Protein AF-A0A176RU61-F1 (afdb_monomer)

pLDDT: mean 82.24, std 14.87, range [26.41, 94.94]

Mean predicted aligned error: 8.46 Å

Structure (mmCIF, N/CA/C/O backbone):
data_AF-A0A176RU61-F1
#
_entry.id   AF-A0A176RU61-F1
#
loop_
_atom_site.group_PDB
_atom_site.id
_atom_site.type_symbol
_atom_site.label_atom_id
_atom_site.label_alt_id
_atom_site.label_comp_id
_atom_site.label_asym_id
_atom_site.label_entity_id
_atom_site.label_seq_id
_atom_site.pdbx_PDB_ins_code
_atom_site.Cartn_x
_atom_site.Cartn_y
_atom_site.Cartn_z
_atom_site.occupancy
_atom_site.B_iso_or_equiv
_atom_site.auth_seq_id
_atom_site.auth_comp_id
_atom_site.auth_asym_id
_atom_site.auth_atom_id
_atom_site.pdbx_PDB_model_num
ATOM 1 N N . MET A 1 1 ? -12.538 -15.247 15.887 1.00 27.47 1 MET A N 1
ATOM 2 C CA . MET A 1 1 ? -11.436 -14.500 16.538 1.00 27.47 1 MET A CA 1
ATOM 3 C C . MET A 1 1 ? -10.516 -13.943 15.447 1.00 27.47 1 MET A C 1
ATOM 5 O O . MET A 1 1 ? -9.420 -14.440 15.237 1.00 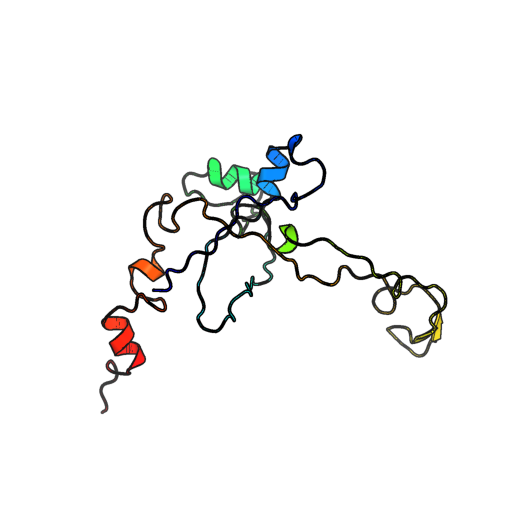27.47 1 MET A O 1
ATOM 9 N N . HIS A 1 2 ? -10.973 -12.944 14.685 1.00 26.41 2 HIS A N 1
ATOM 10 C CA . HIS A 1 2 ? -10.249 -12.437 13.509 1.00 26.41 2 HIS A CA 1
ATOM 11 C C . HIS A 1 2 ? -9.655 -11.073 13.828 1.00 26.41 2 HIS A C 1
ATOM 13 O O . HIS A 1 2 ? -10.195 -10.038 13.458 1.00 26.41 2 HIS A O 1
ATOM 19 N N . ARG A 1 3 ? -8.553 -11.076 14.584 1.00 28.89 3 ARG A N 1
ATOM 20 C CA . ARG A 1 3 ? -7.805 -9.852 14.877 1.00 28.89 3 ARG A CA 1
ATOM 21 C C . ARG A 1 3 ? -7.037 -9.428 13.627 1.00 28.89 3 ARG A C 1
ATOM 23 O O . ARG A 1 3 ? -6.250 -10.173 13.053 1.00 28.89 3 ARG A O 1
ATOM 30 N N . ILE A 1 4 ? -7.338 -8.218 13.202 1.00 33.00 4 ILE A N 1
ATOM 31 C CA . ILE A 1 4 ? -6.992 -7.617 11.921 1.00 33.00 4 ILE A CA 1
ATOM 32 C C . ILE A 1 4 ? -5.570 -7.102 11.974 1.00 33.00 4 ILE A C 1
ATOM 34 O O . ILE A 1 4 ? -5.299 -6.132 12.675 1.00 33.00 4 ILE A O 1
ATOM 38 N N . PHE A 1 5 ? -4.675 -7.713 11.211 1.00 31.80 5 PHE A N 1
ATOM 39 C CA . PHE A 1 5 ? -3.252 -7.446 11.331 1.00 31.80 5 PHE A CA 1
ATOM 40 C C . PHE A 1 5 ? -2.558 -7.760 10.001 1.00 31.80 5 PHE A C 1
ATOM 42 O O . PHE A 1 5 ? -2.165 -8.890 9.744 1.00 31.80 5 PHE A O 1
ATOM 49 N N . VAL A 1 6 ? -2.422 -6.749 9.139 1.00 35.88 6 VAL A N 1
ATOM 50 C CA . VAL A 1 6 ? -1.730 -6.838 7.843 1.00 35.88 6 VAL A CA 1
ATOM 51 C C . VAL A 1 6 ? -0.585 -5.836 7.802 1.00 35.88 6 VAL A C 1
ATOM 53 O O . VAL A 1 6 ? -0.740 -4.623 7.742 1.00 35.88 6 VAL A O 1
ATOM 56 N N . TRP A 1 7 ? 0.596 -6.403 7.861 1.00 42.94 7 TRP A N 1
ATOM 57 C CA . TRP A 1 7 ? 1.861 -5.774 8.155 1.00 42.94 7 TRP A CA 1
ATOM 58 C C . TRP A 1 7 ? 2.899 -6.248 7.119 1.00 42.94 7 TRP A C 1
ATOM 60 O O . TRP A 1 7 ? 2.595 -7.194 6.424 1.00 42.94 7 TRP A O 1
ATOM 70 N N . ALA A 1 8 ? 4.132 -5.753 6.995 1.00 31.98 8 ALA A N 1
ATOM 71 C CA . ALA A 1 8 ? 5.141 -6.410 6.129 1.00 31.98 8 ALA A CA 1
ATOM 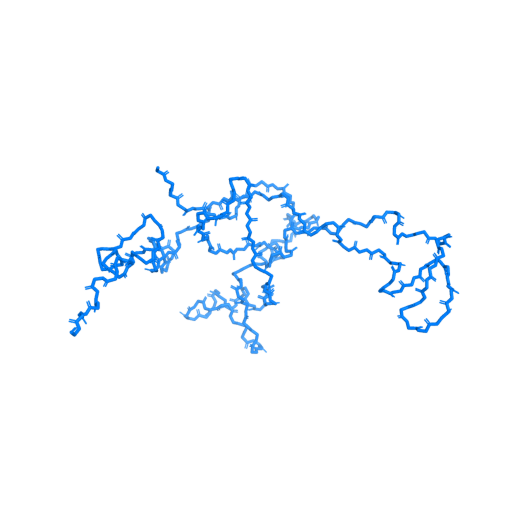72 C C . ALA A 1 8 ? 6.555 -6.440 6.742 1.00 31.98 8 ALA A C 1
ATOM 74 O O . ALA A 1 8 ? 7.193 -5.392 6.820 1.00 31.98 8 ALA A O 1
ATOM 75 N N . LYS A 1 9 ? 7.080 -7.624 7.125 1.00 26.55 9 LYS A N 1
ATOM 76 C CA . LYS A 1 9 ? 8.528 -7.931 7.281 1.00 26.55 9 LYS A CA 1
ATOM 77 C C . LYS A 1 9 ? 8.905 -9.425 7.418 1.00 26.55 9 LYS A C 1
ATOM 79 O O . LYS A 1 9 ? 8.645 -10.061 8.425 1.00 26.55 9 LYS A O 1
ATOM 84 N N . LYS A 1 10 ? 9.813 -9.867 6.543 1.00 30.42 10 LYS A N 1
ATOM 85 C CA . LYS A 1 10 ? 10.724 -11.024 6.714 1.00 30.42 10 LYS A CA 1
ATOM 86 C C . LYS A 1 10 ? 10.230 -12.342 6.106 1.00 30.42 10 LYS A C 1
ATOM 88 O O . LYS A 1 10 ? 10.102 -13.341 6.802 1.00 30.42 10 LYS A O 1
ATOM 93 N N . TYR A 1 11 ? 9.974 -12.345 4.797 1.00 36.16 11 TYR A N 1
ATOM 94 C CA . TYR A 1 11 ? 10.525 -13.340 3.859 1.00 36.16 11 TYR A CA 1
ATOM 95 C C . TYR A 1 11 ? 10.935 -12.555 2.625 1.00 36.16 11 TYR A C 1
ATOM 97 O O . TYR A 1 11 ? 10.286 -11.585 2.237 1.00 36.16 11 TYR A O 1
ATOM 105 N N . VAL A 1 12 ? 12.081 -12.953 2.111 1.00 40.84 12 VAL A N 1
ATOM 106 C CA . VAL A 1 12 ? 12.944 -12.190 1.233 1.00 40.84 12 VAL A CA 1
ATOM 107 C C . VAL A 1 12 ? 12.578 -12.558 -0.201 1.00 40.84 12 VAL A C 1
ATOM 109 O O . VAL A 1 12 ? 13.168 -13.460 -0.775 1.00 40.84 12 VAL A O 1
ATOM 112 N N . HIS A 1 13 ? 11.601 -11.865 -0.789 1.00 48.53 13 HIS A N 1
ATOM 113 C CA . HIS A 1 13 ? 11.864 -11.399 -2.145 1.00 48.53 13 HIS A CA 1
ATOM 114 C C . HIS A 1 13 ? 12.500 -10.023 -1.955 1.00 48.53 13 HIS A C 1
ATOM 116 O O . HIS A 1 13 ? 11.847 -9.128 -1.410 1.00 48.53 13 HIS A O 1
ATOM 122 N N . PRO A 1 14 ? 13.792 -9.866 -2.258 1.00 56.91 14 PRO A N 1
ATOM 123 C CA . PRO A 1 14 ? 14.472 -8.608 -2.021 1.00 56.91 14 PRO A CA 1
ATOM 124 C C . PRO A 1 14 ? 13.777 -7.512 -2.840 1.00 56.91 14 PRO A C 1
ATOM 126 O O . PRO A 1 14 ? 13.439 -7.746 -4.002 1.00 56.91 14 PRO A O 1
ATOM 129 N N . SER A 1 15 ? 13.529 -6.337 -2.239 1.00 63.28 15 SER A N 1
ATOM 130 C CA . SER A 1 15 ? 12.889 -5.203 -2.936 1.00 63.28 15 SER A CA 1
ATOM 131 C C . SER A 1 15 ? 13.615 -4.880 -4.248 1.00 63.28 15 SER A C 1
ATOM 133 O O . SER A 1 15 ? 13.004 -4.449 -5.218 1.00 63.28 15 SER A O 1
ATOM 135 N N . PHE A 1 16 ? 14.926 -5.133 -4.276 1.00 78.81 16 PHE A N 1
ATOM 136 C CA . PHE A 1 16 ? 15.784 -5.122 -5.453 1.00 78.81 16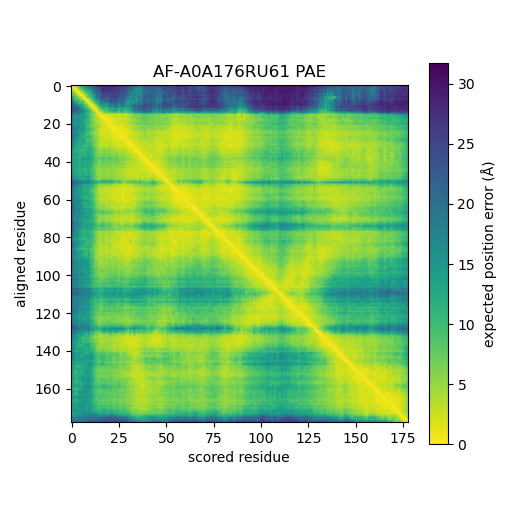 PHE A CA 1
ATOM 137 C C . PHE A 1 16 ? 17.041 -5.974 -5.186 1.00 78.81 16 PHE A C 1
ATOM 139 O O . PHE A 1 16 ? 17.401 -6.238 -4.037 1.00 78.81 16 PHE A O 1
ATOM 146 N N . LYS A 1 17 ? 17.729 -6.415 -6.244 1.00 82.38 17 LYS A N 1
ATOM 147 C CA . LYS A 1 17 ? 18.960 -7.222 -6.145 1.00 82.38 17 LYS A CA 1
ATOM 148 C C . LYS A 1 17 ? 20.071 -6.455 -5.405 1.00 82.38 17 LYS A C 1
ATOM 150 O O . LYS A 1 17 ? 20.370 -5.322 -5.767 1.00 82.38 17 LYS A O 1
ATOM 155 N N . GLY A 1 18 ? 20.715 -7.089 -4.419 1.00 86.44 18 GLY A N 1
ATOM 156 C CA . GLY A 1 18 ? 21.847 -6.514 -3.675 1.00 86.44 18 GLY A CA 1
ATOM 157 C C . GLY A 1 18 ? 21.469 -5.487 -2.600 1.00 86.44 18 GLY A C 1
ATOM 158 O O . GLY A 1 18 ? 22.302 -4.663 -2.221 1.00 86.44 18 GLY A O 1
ATOM 159 N N . TRP A 1 19 ? 20.221 -5.512 -2.124 1.00 85.94 19 TRP A N 1
ATOM 160 C CA . TRP A 1 19 ? 19.724 -4.627 -1.065 1.00 85.94 19 TRP A CA 1
ATOM 161 C C . TRP A 1 19 ? 20.500 -4.745 0.251 1.00 85.94 19 TRP A C 1
ATOM 163 O O . TRP A 1 19 ? 20.567 -3.771 0.995 1.00 85.94 19 TRP A O 1
ATOM 173 N N . GLU A 1 20 ? 21.127 -5.893 0.522 1.00 87.88 20 GLU A N 1
ATOM 174 C CA . GLU A 1 20 ? 21.918 -6.137 1.731 1.00 87.88 20 GLU A CA 1
ATOM 175 C C . GLU A 1 20 ? 23.076 -5.140 1.860 1.00 87.88 20 GLU A C 1
ATOM 177 O O . GLU A 1 20 ? 23.428 -4.729 2.961 1.00 87.88 20 GLU A O 1
ATOM 182 N N . LYS A 1 21 ? 23.636 -4.710 0.723 1.00 92.50 21 LYS A N 1
ATOM 183 C CA . LYS A 1 21 ? 24.731 -3.735 0.653 1.00 92.50 21 LYS A CA 1
ATOM 184 C C . LYS A 1 21 ? 24.238 -2.285 0.569 1.00 92.50 21 LYS A C 1
ATOM 186 O O . LYS A 1 21 ? 25.052 -1.378 0.444 1.00 92.50 21 LYS A O 1
ATOM 191 N N . ARG A 1 22 ? 22.918 -2.053 0.565 1.00 90.31 22 ARG A N 1
ATOM 192 C CA . ARG A 1 22 ? 22.289 -0.734 0.356 1.00 90.31 22 ARG A CA 1
ATOM 193 C C . ARG A 1 22 ? 21.144 -0.499 1.354 1.00 90.31 22 ARG A C 1
ATOM 195 O O . ARG A 1 22 ? 19.984 -0.395 0.939 1.00 90.31 22 ARG A O 1
ATOM 202 N N . PRO A 1 23 ? 21.438 -0.419 2.664 1.00 88.56 23 PRO A N 1
ATOM 203 C CA . PRO A 1 23 ? 20.418 -0.338 3.711 1.00 88.56 23 PRO A CA 1
ATOM 204 C C . PRO A 1 23 ? 19.510 0.894 3.583 1.00 88.56 23 PRO A C 1
ATOM 206 O O . PRO A 1 23 ? 18.300 0.776 3.765 1.00 88.56 23 PRO A O 1
ATOM 209 N N . GLU A 1 24 ? 20.055 2.046 3.192 1.00 89.19 24 GLU A N 1
ATOM 210 C CA . GLU A 1 24 ? 19.279 3.281 3.000 1.00 89.19 24 GLU A CA 1
ATOM 211 C C . GLU A 1 24 ? 18.257 3.148 1.866 1.00 89.19 24 GLU A C 1
ATOM 213 O O . GLU A 1 24 ? 17.098 3.538 1.986 1.00 89.19 24 GLU A O 1
ATOM 218 N N . HIS A 1 25 ? 18.662 2.528 0.757 1.00 90.25 25 HIS A N 1
ATOM 219 C CA . HIS A 1 25 ? 17.767 2.288 -0.373 1.00 90.25 25 HIS A CA 1
ATOM 220 C C . HIS A 1 25 ? 16.720 1.235 -0.023 1.00 90.25 25 HIS A C 1
ATOM 222 O O . HIS A 1 25 ? 15.577 1.320 -0.463 1.00 90.25 25 HIS A O 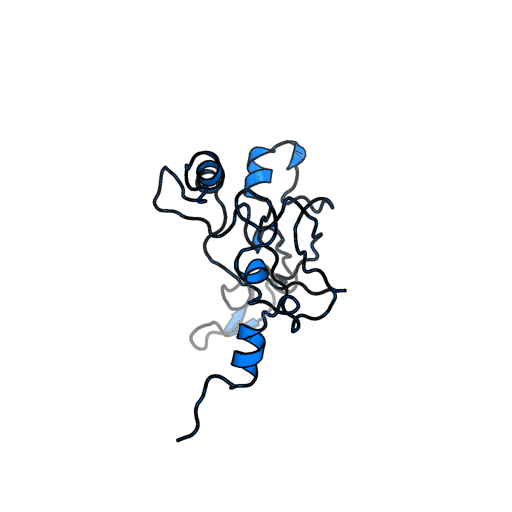1
ATOM 228 N N . TYR A 1 26 ? 17.096 0.235 0.776 1.00 88.00 26 TYR A N 1
ATOM 229 C CA . TYR A 1 26 ? 16.159 -0.765 1.266 1.00 88.00 26 TYR A CA 1
ATOM 230 C C . TYR A 1 26 ? 15.075 -0.150 2.156 1.00 88.00 26 TYR A C 1
ATOM 232 O O . TYR A 1 26 ? 13.913 -0.552 2.065 1.00 88.00 26 TYR A O 1
ATOM 240 N N . GLU A 1 27 ? 15.430 0.835 2.982 1.00 86.94 27 GLU A N 1
ATOM 241 C CA . GLU A 1 27 ? 14.473 1.558 3.816 1.00 86.94 27 GLU A CA 1
ATOM 242 C C . GLU A 1 27 ? 13.420 2.284 2.970 1.00 86.94 27 GLU A C 1
ATOM 244 O O . GLU A 1 27 ? 12.225 2.144 3.233 1.00 86.94 27 GLU A O 1
ATOM 249 N N . VAL A 1 28 ? 13.845 2.968 1.903 1.00 90.50 28 VAL A N 1
ATOM 250 C CA . VAL A 1 28 ? 12.931 3.643 0.968 1.00 90.50 28 VAL A CA 1
ATOM 251 C C . VAL A 1 28 ? 12.146 2.650 0.120 1.00 90.50 28 VAL A C 1
ATOM 253 O O . VAL A 1 28 ? 10.960 2.847 -0.108 1.00 90.50 28 VAL A O 1
ATOM 256 N N . ALA A 1 29 ? 12.766 1.564 -0.342 1.00 88.31 29 ALA A N 1
ATOM 257 C CA . ALA A 1 29 ? 12.133 0.626 -1.263 1.00 88.31 29 ALA A CA 1
ATOM 258 C C . ALA A 1 29 ? 11.113 -0.295 -0.585 1.00 88.31 29 ALA A C 1
ATOM 260 O O . ALA A 1 29 ? 10.289 -0.895 -1.271 1.00 88.31 29 ALA A O 1
ATOM 261 N N . ARG A 1 30 ? 11.154 -0.462 0.740 1.00 86.12 30 ARG A N 1
ATOM 262 C CA . ARG A 1 30 ? 10.275 -1.392 1.453 1.00 86.12 30 ARG A CA 1
ATOM 263 C C . ARG A 1 30 ? 8.925 -0.765 1.786 1.00 86.12 30 ARG A C 1
ATOM 265 O O . ARG A 1 30 ? 8.846 0.208 2.526 1.00 86.12 30 ARG A O 1
ATOM 272 N N . LEU A 1 31 ? 7.854 -1.423 1.341 1.00 86.88 31 LEU A N 1
ATOM 273 C CA . LEU A 1 31 ? 6.484 -1.009 1.623 1.00 86.88 31 LEU A CA 1
ATOM 274 C C . LEU A 1 31 ? 6.148 -1.082 3.120 1.00 86.88 31 LEU A C 1
ATOM 276 O O . LEU A 1 31 ? 6.156 -2.160 3.723 1.00 86.88 31 LEU A O 1
ATOM 280 N N . LEU A 1 32 ? 5.799 0.066 3.700 1.00 86.62 32 LEU A N 1
ATOM 281 C CA . LEU A 1 32 ? 5.308 0.196 5.068 1.00 86.62 32 LEU A CA 1
ATOM 282 C C . LEU A 1 32 ? 3.958 0.914 5.074 1.00 86.62 32 LEU A C 1
ATOM 284 O O . LEU A 1 32 ? 3.855 2.098 4.757 1.00 86.62 32 LEU A O 1
ATOM 288 N N . VAL A 1 33 ? 2.919 0.173 5.460 1.00 84.81 33 VAL A N 1
ATOM 289 C CA . VAL A 1 33 ? 1.523 0.628 5.473 1.00 84.81 33 VAL A CA 1
ATOM 290 C C . VAL A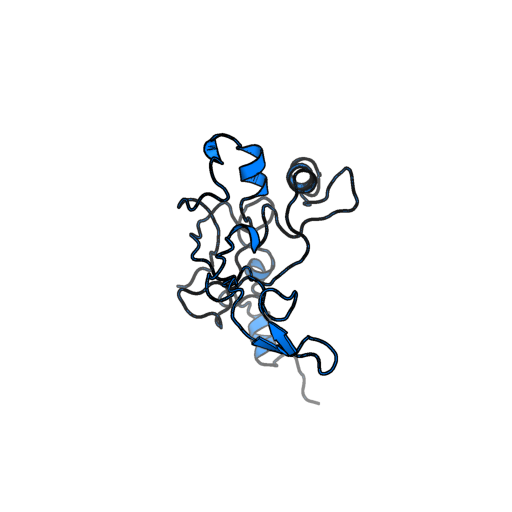 1 33 ? 0.796 0.178 6.729 1.00 84.81 33 VAL A C 1
ATOM 292 O O . VAL A 1 33 ? 1.176 -0.795 7.384 1.00 84.81 33 VAL A O 1
ATOM 295 N N . ARG A 1 34 ? -0.311 0.863 7.027 1.00 82.94 34 ARG A N 1
ATOM 296 C CA . ARG A 1 34 ? -1.257 0.431 8.052 1.00 82.94 34 ARG A CA 1
ATOM 297 C C . ARG A 1 34 ? -2.218 -0.617 7.488 1.00 82.94 34 ARG A C 1
ATOM 299 O O . ARG A 1 34 ? -2.882 -0.388 6.478 1.00 82.94 34 ARG A O 1
ATOM 306 N N . ALA A 1 35 ? -2.343 -1.728 8.207 1.00 80.00 35 ALA A N 1
ATOM 307 C CA . ALA A 1 35 ? -3.353 -2.744 7.958 1.00 80.00 35 ALA A CA 1
ATOM 308 C C . ALA A 1 35 ? -4.767 -2.175 8.017 1.00 80.00 35 ALA A C 1
ATOM 310 O O . ALA A 1 35 ? -5.124 -1.476 8.968 1.00 80.00 35 ALA A O 1
ATOM 311 N N . ARG A 1 36 ? -5.622 -2.601 7.093 1.00 79.81 36 ARG A N 1
ATOM 312 C CA . ARG A 1 36 ? -7.062 -2.419 7.219 1.00 79.81 36 ARG A CA 1
ATOM 313 C C . ARG A 1 36 ? -7.754 -3.725 6.873 1.00 79.81 36 ARG A C 1
ATOM 315 O O . ARG A 1 36 ? -7.600 -4.222 5.766 1.00 79.81 36 ARG A O 1
ATOM 322 N N . TYR A 1 37 ? -8.552 -4.247 7.794 1.00 78.56 37 TYR A N 1
ATOM 323 C CA . TYR A 1 37 ? -9.452 -5.344 7.464 1.00 78.56 37 TYR A CA 1
ATOM 324 C C . TYR A 1 37 ? -10.704 -4.836 6.813 1.00 78.56 37 TYR A C 1
ATOM 326 O O . TYR A 1 37 ? -11.266 -3.792 7.177 1.00 78.56 37 TYR A O 1
ATOM 334 N N . TYR A 1 38 ? -11.116 -5.646 5.863 1.00 81.88 38 TYR A N 1
ATOM 335 C CA . TYR A 1 38 ? -12.304 -5.480 5.090 1.00 81.88 38 TYR A CA 1
ATOM 336 C C . TYR A 1 38 ? -12.907 -6.878 4.931 1.00 81.88 38 TYR A C 1
ATOM 338 O O . TYR A 1 38 ? -12.254 -7.732 4.330 1.00 81.88 38 TYR A O 1
ATOM 346 N N . PRO A 1 39 ? -14.101 -7.138 5.494 1.00 82.00 39 PRO A N 1
ATOM 347 C CA . PRO A 1 39 ? -14.701 -8.471 5.468 1.00 82.00 39 PRO A CA 1
ATOM 348 C C . PRO A 1 39 ? -15.037 -8.945 4.047 1.00 82.00 39 PRO A C 1
ATOM 350 O O . PRO A 1 39 ? -15.125 -10.143 3.819 1.00 82.00 39 PRO A O 1
ATOM 353 N N . GLY A 1 40 ? -15.159 -8.027 3.082 1.00 84.25 40 GLY A N 1
ATOM 354 C CA . GLY A 1 40 ? -15.380 -8.366 1.676 1.00 84.25 40 GLY A CA 1
ATOM 355 C C . GLY A 1 40 ? -14.128 -8.804 0.904 1.00 84.25 40 GLY A C 1
ATOM 356 O O . GLY A 1 40 ? -14.242 -9.083 -0.283 1.00 84.25 40 GLY A O 1
ATOM 357 N N . THR A 1 41 ? -12.933 -8.837 1.511 1.00 83.88 41 THR A N 1
ATOM 358 C CA . THR A 1 41 ? -11.737 -9.373 0.837 1.00 83.88 41 THR A CA 1
ATOM 359 C C . THR A 1 41 ? -11.642 -10.885 1.081 1.00 83.88 41 THR A C 1
ATOM 361 O O . THR A 1 41 ? -11.596 -11.291 2.246 1.00 83.88 41 THR A O 1
ATOM 364 N N . PRO A 1 42 ? -11.555 -11.724 0.029 1.00 86.81 42 PRO A N 1
ATOM 365 C CA . PRO A 1 42 ? -11.359 -13.165 0.179 1.00 86.81 42 PRO A CA 1
ATOM 366 C C . PRO A 1 42 ? -10.101 -13.518 0.981 1.00 86.81 42 PRO A C 1
ATOM 368 O O . PRO A 1 42 ? -9.101 -12.796 0.970 1.00 86.81 42 PRO A O 1
ATOM 371 N N . ARG A 1 43 ? -10.121 -14.670 1.660 1.00 84.94 43 ARG A N 1
ATOM 372 C CA . ARG A 1 43 ? -8.934 -15.181 2.363 1.00 84.94 43 ARG A CA 1
ATOM 373 C C . ARG A 1 43 ? -7.812 -15.480 1.366 1.00 84.94 43 ARG A C 1
ATOM 375 O O . ARG A 1 43 ? -8.068 -15.922 0.255 1.00 84.94 43 ARG A O 1
ATOM 382 N N . GLY A 1 44 ? -6.569 -15.243 1.781 1.00 83.75 44 GLY A N 1
ATOM 383 C CA . GLY A 1 44 ? -5.386 -15.427 0.930 1.00 83.75 44 GLY A CA 1
ATOM 384 C C . GLY A 1 44 ? -5.125 -14.278 -0.048 1.00 83.75 44 GLY A C 1
ATOM 385 O O . GLY A 1 44 ? -4.028 -14.193 -0.590 1.00 83.75 44 GLY A O 1
ATOM 386 N N . VAL A 1 45 ? -6.074 -13.351 -0.212 1.00 84.62 45 VAL A N 1
ATOM 387 C CA . VAL A 1 45 ? -5.929 -12.173 -1.071 1.00 84.62 45 VAL A CA 1
ATOM 388 C C . VAL A 1 45 ? -5.736 -10.932 -0.208 1.00 84.62 45 VAL A C 1
ATOM 390 O O . VAL A 1 45 ? -6.429 -10.714 0.785 1.00 84.62 45 VAL A O 1
ATOM 393 N N . THR A 1 46 ? -4.790 -10.084 -0.601 1.00 85.38 46 THR A N 1
ATOM 394 C CA . THR A 1 46 ? -4.671 -8.723 -0.078 1.00 85.38 46 THR A CA 1
ATOM 395 C C . THR A 1 46 ? -4.933 -7.737 -1.203 1.00 85.38 46 THR A C 1
ATOM 397 O O . THR A 1 46 ? -4.618 -8.004 -2.360 1.00 85.38 46 THR A O 1
ATOM 400 N N . ARG A 1 47 ? -5.511 -6.586 -0.866 1.00 83.81 47 ARG A N 1
ATOM 401 C CA . ARG A 1 47 ? -5.778 -5.511 -1.820 1.00 83.81 47 ARG A CA 1
ATOM 402 C C . ARG A 1 47 ? -5.151 -4.228 -1.315 1.00 83.81 47 ARG A C 1
ATOM 404 O O . ARG A 1 47 ? -5.363 -3.840 -0.166 1.00 83.81 47 ARG A O 1
ATOM 411 N N . MET A 1 48 ? -4.442 -3.549 -2.205 1.00 82.81 48 MET A N 1
ATOM 412 C CA . MET A 1 48 ? -3.956 -2.197 -1.991 1.00 82.81 48 MET A CA 1
ATOM 413 C C . MET A 1 48 ? -4.497 -1.299 -3.091 1.00 82.81 48 MET A C 1
ATOM 415 O O . MET A 1 48 ? -4.478 -1.665 -4.261 1.00 82.81 48 MET A O 1
ATOM 419 N N . TRP A 1 49 ? -4.998 -0.133 -2.701 1.00 81.94 49 TRP A N 1
ATOM 420 C CA . TRP A 1 49 ? -5.398 0.886 -3.659 1.00 81.94 49 TRP A CA 1
ATOM 421 C C . TRP A 1 49 ? -4.157 1.507 -4.297 1.00 81.94 49 TRP A C 1
ATOM 423 O O . TRP A 1 49 ? -3.158 1.744 -3.612 1.00 81.94 49 TRP A O 1
ATOM 433 N N . HIS A 1 50 ? -4.229 1.750 -5.603 1.00 83.12 50 HIS A N 1
ATOM 434 C CA . HIS A 1 50 ? -3.165 2.398 -6.354 1.00 83.12 50 HIS A CA 1
ATOM 435 C C . HIS A 1 50 ? -3.131 3.891 -5.999 1.00 83.12 50 HIS A C 1
ATOM 437 O O . HIS A 1 50 ? -3.972 4.650 -6.474 1.00 83.12 50 HIS A O 1
ATOM 443 N N . ASN A 1 51 ? -2.167 4.315 -5.179 1.00 80.94 51 ASN A N 1
ATOM 444 C CA . ASN A 1 51 ? -1.983 5.727 -4.827 1.00 80.94 51 ASN A CA 1
ATOM 445 C C . ASN A 1 51 ? -0.764 6.316 -5.539 1.00 80.94 51 ASN A C 1
ATOM 447 O O . ASN A 1 51 ? 0.201 5.611 -5.814 1.00 80.94 51 ASN A O 1
ATOM 451 N N . MET A 1 52 ? -0.784 7.620 -5.812 1.00 75.44 52 MET A N 1
ATOM 452 C CA . MET A 1 52 ? 0.288 8.277 -6.570 1.00 75.44 52 MET A CA 1
ATOM 453 C C . MET A 1 52 ? 1.563 8.556 -5.757 1.00 75.44 52 MET A C 1
ATOM 455 O O . MET A 1 52 ? 2.657 8.471 -6.308 1.00 75.44 52 MET A O 1
ATOM 459 N N . THR A 1 53 ? 1.467 8.894 -4.467 1.00 88.62 53 THR A N 1
ATOM 460 C CA . THR A 1 53 ? 2.606 9.453 -3.711 1.00 88.62 53 THR A CA 1
ATOM 461 C C . THR A 1 53 ? 3.387 8.398 -2.922 1.00 88.62 53 THR A C 1
ATOM 463 O O . THR A 1 53 ? 3.146 8.177 -1.733 1.00 88.62 53 THR A O 1
ATOM 466 N N . GLY A 1 54 ? 4.323 7.724 -3.600 1.00 90.56 54 GLY A N 1
ATOM 467 C CA . GLY A 1 54 ? 5.278 6.785 -2.997 1.00 90.56 54 GLY A CA 1
ATOM 468 C C . GLY A 1 54 ? 6.301 7.444 -2.061 1.00 90.56 54 GLY A C 1
ATOM 469 O O . GLY A 1 54 ? 6.485 8.654 -2.060 1.00 90.56 54 GLY A O 1
ATOM 470 N N . ALA A 1 55 ? 6.986 6.652 -1.242 1.00 91.69 55 ALA A N 1
ATOM 471 C CA . ALA A 1 55 ? 8.050 7.169 -0.389 1.00 91.69 55 ALA A CA 1
ATOM 472 C C . ALA A 1 55 ? 9.318 7.499 -1.197 1.00 91.69 55 ALA A C 1
ATOM 474 O O . ALA A 1 55 ? 9.718 6.749 -2.088 1.00 91.69 55 ALA A O 1
ATOM 475 N N . THR A 1 56 ? 9.975 8.595 -0.834 1.00 92.50 56 THR A N 1
ATOM 476 C CA . THR A 1 56 ? 11.276 9.036 -1.349 1.00 92.50 56 THR A CA 1
ATOM 477 C C . THR A 1 56 ? 12.291 9.107 -0.208 1.00 92.50 56 THR A C 1
ATOM 479 O O . THR A 1 56 ? 11.926 9.025 0.966 1.00 92.50 56 THR A O 1
ATOM 482 N N . PHE A 1 57 ? 13.575 9.291 -0.525 1.00 92.94 57 PHE A N 1
ATOM 483 C CA . PHE A 1 57 ? 14.600 9.525 0.501 1.00 92.94 57 PHE A CA 1
ATOM 484 C C . PHE A 1 57 ? 14.240 10.722 1.392 1.00 92.94 57 PHE A C 1
ATOM 486 O O . PHE A 1 57 ? 14.247 10.597 2.616 1.00 92.94 57 PHE A O 1
ATOM 493 N N . SER A 1 58 ? 13.824 11.844 0.795 1.00 92.44 58 SER A N 1
ATOM 494 C CA . SER A 1 58 ? 13.458 13.049 1.544 1.00 92.44 58 SER A CA 1
ATOM 495 C C . SER A 1 58 ? 12.210 12.853 2.412 1.00 92.44 58 SER A C 1
ATOM 497 O O . SER A 1 58 ? 12.189 13.341 3.539 1.00 92.44 58 SER A O 1
ATOM 499 N N . SER A 1 59 ? 11.196 12.098 1.966 1.00 92.44 59 SER A N 1
ATOM 500 C CA . SER A 1 59 ? 10.011 11.827 2.797 1.00 92.44 59 SER A CA 1
ATOM 501 C C . SER A 1 59 ? 10.298 10.838 3.936 1.00 92.44 59 SER A C 1
ATOM 503 O O . SER A 1 59 ? 9.750 10.977 5.030 1.00 92.44 59 SER A O 1
ATOM 505 N N . VAL A 1 60 ? 11.162 9.842 3.696 1.00 92.12 60 VAL A N 1
ATOM 506 C CA . VAL A 1 60 ? 11.606 8.863 4.707 1.00 92.12 60 VAL A CA 1
ATOM 507 C C . VAL A 1 60 ? 12.524 9.496 5.749 1.00 92.12 60 VAL A C 1
ATOM 509 O O . VAL A 1 60 ? 12.516 9.072 6.904 1.00 92.12 60 VAL A O 1
ATOM 512 N N . ARG A 1 61 ? 13.294 10.516 5.368 1.00 91.44 61 ARG A N 1
ATOM 513 C CA . ARG A 1 61 ? 14.005 11.382 6.310 1.00 91.44 61 ARG A CA 1
ATOM 514 C C . ARG A 1 61 ? 13.022 12.263 7.086 1.00 91.44 61 ARG A C 1
ATOM 516 O O . ARG A 1 61 ? 13.042 12.263 8.312 1.00 91.44 61 ARG A O 1
ATOM 523 N N . GLY A 1 62 ? 12.092 12.906 6.380 1.00 90.69 62 GLY A N 1
ATOM 524 C CA . GLY A 1 62 ? 11.084 13.793 6.958 1.00 90.69 62 GLY A CA 1
ATOM 525 C C . GLY A 1 62 ? 10.279 13.159 8.091 1.00 90.69 62 GLY A C 1
ATOM 526 O O . GLY A 1 62 ? 10.176 13.733 9.160 1.00 90.69 62 GLY A O 1
ATOM 527 N N . GLN A 1 63 ? 9.799 11.925 7.941 1.00 88.38 63 GLN A N 1
ATOM 528 C CA . GLN A 1 63 ? 9.075 11.241 9.029 1.00 88.38 63 GLN A CA 1
ATOM 529 C C . GLN A 1 63 ? 9.908 10.967 10.300 1.00 88.38 63 GLN A C 1
ATOM 531 O O . GLN A 1 63 ? 9.325 10.633 11.329 1.00 88.38 63 GLN A O 1
ATOM 536 N N . LYS A 1 64 ? 11.248 11.021 10.225 1.00 88.00 64 LYS A N 1
ATOM 537 C CA . LYS A 1 64 ? 12.153 10.848 11.377 1.00 88.00 64 LYS A CA 1
ATOM 538 C C . LYS A 1 64 ? 12.482 12.184 12.040 1.00 88.00 64 LYS A C 1
ATOM 540 O O . LYS A 1 64 ? 12.638 12.227 13.253 1.00 88.00 64 LYS A O 1
ATOM 545 N N . GLU A 1 65 ? 12.618 13.235 11.237 1.00 90.75 65 GLU A N 1
ATOM 546 C CA . GLU A 1 65 ? 13.070 14.560 11.677 1.00 90.75 65 GLU A CA 1
ATOM 547 C C . GLU A 1 65 ? 11.909 15.505 12.014 1.00 90.75 65 GLU A C 1
ATOM 549 O O . GLU A 1 65 ? 12.043 16.355 12.891 1.00 90.75 65 GLU A O 1
ATOM 554 N N . ASN A 1 66 ? 10.761 15.360 11.346 1.00 87.88 66 ASN A N 1
ATOM 555 C CA . ASN A 1 66 ? 9.609 16.226 11.560 1.00 87.88 66 ASN A CA 1
ATOM 556 C C . ASN A 1 66 ? 9.008 15.978 12.958 1.00 87.88 66 ASN A C 1
ATOM 558 O O . ASN A 1 66 ? 8.676 14.832 13.278 1.00 87.88 66 ASN A O 1
ATOM 562 N N . PRO A 1 67 ? 8.764 17.032 13.763 1.00 86.19 67 PRO A N 1
ATOM 563 C CA . PRO A 1 67 ? 8.168 16.895 15.097 1.00 86.19 67 PRO A CA 1
ATOM 564 C C . PRO A 1 67 ? 6.783 16.229 15.104 1.00 86.19 67 PRO A C 1
ATOM 566 O O . PRO A 1 67 ? 6.389 15.615 16.092 1.00 86.19 67 PRO A O 1
ATOM 569 N N . ASP A 1 68 ? 6.039 16.343 14.001 1.00 84.44 68 ASP A N 1
ATOM 570 C CA . ASP A 1 68 ? 4.712 15.747 13.808 1.00 84.44 68 ASP A CA 1
ATOM 571 C C . ASP A 1 68 ? 4.753 14.301 13.266 1.00 84.44 68 ASP A C 1
ATOM 573 O O . ASP A 1 68 ? 3.719 13.631 13.195 1.00 84.44 68 ASP A O 1
ATOM 577 N N . GLY A 1 69 ? 5.937 13.802 12.889 1.00 83.31 69 GLY A N 1
ATOM 578 C CA . GLY A 1 69 ? 6.134 12.482 12.290 1.00 83.31 69 GLY A CA 1
ATOM 579 C C . GLY A 1 69 ? 5.558 12.329 10.877 1.00 83.31 69 GLY A C 1
ATOM 580 O O . GLY A 1 69 ? 5.386 11.199 10.405 1.00 83.31 69 GLY A O 1
ATOM 581 N N . LEU A 1 70 ? 5.223 13.426 10.186 1.00 86.69 70 LEU A N 1
ATOM 582 C CA . LEU A 1 70 ? 4.714 13.374 8.817 1.00 86.69 70 LEU A CA 1
ATOM 583 C C . LEU A 1 70 ? 5.823 13.005 7.829 1.00 86.69 70 LEU A C 1
ATOM 585 O O . LEU A 1 70 ? 6.933 13.529 7.882 1.00 86.69 70 LEU A O 1
ATOM 589 N N . ALA A 1 71 ? 5.493 12.165 6.844 1.00 89.69 71 ALA A N 1
ATOM 590 C CA . ALA A 1 71 ? 6.376 11.823 5.725 1.00 89.69 71 ALA A CA 1
ATOM 591 C C . ALA A 1 71 ? 6.424 12.949 4.672 1.00 89.69 71 ALA A C 1
ATOM 593 O O . ALA A 1 71 ? 6.150 12.736 3.489 1.00 89.69 71 ALA A O 1
ATOM 594 N N . ARG A 1 72 ? 6.726 14.170 5.121 1.00 91.88 72 ARG A N 1
ATOM 595 C CA . ARG A 1 72 ? 6.875 15.368 4.295 1.00 91.88 72 ARG A CA 1
ATOM 596 C C . ARG A 1 72 ? 8.351 15.686 4.124 1.00 91.88 72 ARG A C 1
ATOM 598 O O . ARG A 1 72 ? 9.094 15.734 5.100 1.00 91.88 72 ARG A O 1
ATOM 605 N N . ALA A 1 73 ? 8.753 15.877 2.881 1.00 90.56 73 ALA A N 1
ATOM 606 C CA . ALA A 1 73 ? 10.104 16.253 2.523 1.00 90.56 73 ALA A CA 1
ATOM 607 C C . ALA A 1 73 ? 10.428 17.666 3.055 1.00 90.56 73 ALA A C 1
ATOM 609 O O . ALA A 1 73 ? 9.573 18.544 3.037 1.00 90.56 73 ALA A O 1
ATOM 610 N N . ALA A 1 74 ? 11.642 17.883 3.566 1.00 85.06 74 ALA A N 1
ATOM 611 C CA . ALA A 1 74 ? 12.060 19.198 4.075 1.00 85.06 74 ALA A CA 1
ATOM 612 C C . ALA A 1 74 ? 12.486 20.158 2.948 1.00 85.06 74 ALA A C 1
ATOM 614 O O . ALA A 1 74 ? 12.388 21.372 3.074 1.00 85.06 74 ALA A O 1
ATOM 615 N N . ASP A 1 75 ? 12.957 19.585 1.843 1.00 86.31 75 ASP A N 1
ATOM 616 C CA . ASP A 1 75 ? 13.486 20.249 0.651 1.00 86.31 75 ASP A CA 1
ATOM 617 C C . ASP A 1 75 ? 12.412 20.540 -0.410 1.00 86.31 75 ASP A C 1
ATOM 619 O O . ASP A 1 75 ? 12.666 21.258 -1.373 1.00 86.31 75 ASP A O 1
ATOM 623 N N . SER A 1 76 ? 11.206 19.986 -0.266 1.00 87.69 76 SER A N 1
ATOM 624 C CA . SER A 1 76 ? 10.115 20.154 -1.227 1.00 87.69 76 SER A CA 1
ATOM 625 C C . SER A 1 76 ? 8.749 20.067 -0.552 1.00 87.69 76 SER A C 1
ATOM 627 O O . SER A 1 76 ? 8.612 19.551 0.549 1.00 87.69 76 SER A O 1
ATOM 629 N N . GLN A 1 77 ? 7.692 20.498 -1.242 1.00 87.56 77 GLN A N 1
ATOM 630 C CA . GLN A 1 77 ? 6.307 20.328 -0.772 1.00 87.56 77 GLN A CA 1
ATOM 631 C C . GLN A 1 77 ? 5.784 18.885 -0.947 1.00 87.56 77 GLN A C 1
ATOM 633 O O . GLN A 1 77 ? 4.580 18.636 -0.890 1.00 87.56 77 GLN A O 1
ATOM 638 N N . TYR A 1 78 ? 6.670 17.916 -1.194 1.00 92.56 78 TYR A N 1
ATOM 639 C CA . TYR A 1 78 ? 6.284 16.529 -1.407 1.00 92.56 78 TYR A CA 1
ATOM 640 C C . TYR A 1 78 ? 5.925 15.840 -0.089 1.00 92.56 78 TYR A C 1
ATOM 642 O O . TYR A 1 78 ? 6.726 15.796 0.847 1.00 92.56 78 TYR A O 1
ATOM 650 N N . GLN A 1 79 ? 4.747 15.219 -0.041 1.00 92.25 79 GLN A N 1
ATOM 651 C CA . GLN A 1 79 ? 4.318 14.386 1.077 1.00 92.25 79 GLN A CA 1
ATOM 652 C C . GLN A 1 79 ? 3.959 12.983 0.591 1.00 92.25 79 GLN A C 1
ATOM 654 O O . GLN A 1 79 ? 3.034 12.790 -0.203 1.00 92.25 79 GLN A O 1
ATOM 659 N N . ALA A 1 80 ? 4.685 11.990 1.099 1.00 91.88 80 ALA A N 1
ATOM 660 C CA . ALA A 1 80 ? 4.397 10.595 0.820 1.00 91.88 80 ALA A CA 1
ATOM 661 C C . ALA A 1 80 ? 3.185 10.131 1.632 1.00 91.88 80 ALA A C 1
ATOM 663 O O . ALA A 1 80 ? 3.038 10.443 2.816 1.00 91.88 80 ALA A O 1
ATOM 664 N N . LEU A 1 81 ? 2.325 9.330 1.004 1.00 88.62 81 LEU A N 1
ATOM 665 C CA . LEU A 1 81 ? 1.225 8.660 1.706 1.00 88.62 81 LEU A CA 1
ATOM 666 C C . LEU A 1 81 ? 1.728 7.428 2.478 1.00 88.62 81 LEU A C 1
ATOM 668 O O . LEU A 1 81 ? 1.114 6.982 3.449 1.00 88.62 81 LEU A O 1
ATOM 672 N N . TYR A 1 82 ? 2.861 6.882 2.041 1.00 86.62 82 TYR A N 1
ATOM 673 C CA . TYR A 1 82 ? 3.504 5.704 2.604 1.00 86.62 82 TYR A CA 1
ATOM 674 C C . TYR A 1 82 ? 4.655 6.094 3.531 1.00 86.62 82 TYR A C 1
ATOM 676 O O . TYR A 1 82 ? 5.397 7.032 3.255 1.00 86.62 82 TYR A O 1
ATOM 684 N N . ARG A 1 83 ? 4.866 5.300 4.587 1.00 85.50 83 ARG A N 1
ATOM 685 C CA . ARG A 1 83 ? 6.033 5.440 5.480 1.00 85.50 83 ARG A CA 1
ATOM 686 C C . ARG A 1 83 ? 7.332 4.910 4.852 1.00 85.50 83 ARG A C 1
ATOM 688 O O . ARG A 1 83 ? 8.437 5.140 5.332 1.00 85.50 83 ARG A O 1
ATOM 695 N N . GLY A 1 84 ? 7.178 4.115 3.805 1.00 88.19 84 GLY A N 1
ATOM 696 C CA . GLY A 1 84 ? 8.242 3.487 3.041 1.00 88.19 84 GLY A CA 1
ATOM 697 C C . GLY A 1 84 ? 7.625 2.808 1.827 1.00 88.19 84 GLY A C 1
ATOM 698 O O . GLY A 1 84 ? 6.499 2.302 1.901 1.00 88.19 84 GLY A O 1
ATOM 699 N N . GLY A 1 85 ? 8.353 2.808 0.719 1.00 89.00 85 GLY A N 1
ATOM 700 C CA . GLY A 1 85 ? 7.968 2.217 -0.553 1.00 89.00 85 GLY A CA 1
ATOM 701 C C . GLY A 1 85 ? 6.687 2.780 -1.162 1.00 89.00 85 GLY A C 1
ATOM 702 O O . GLY A 1 85 ? 6.270 3.911 -0.927 1.00 89.00 85 GLY A O 1
ATOM 703 N N . SER A 1 86 ? 6.059 1.944 -1.976 1.00 86.88 86 SER A N 1
ATOM 704 C CA . SER A 1 86 ? 4.731 2.128 -2.558 1.00 86.88 86 SER A CA 1
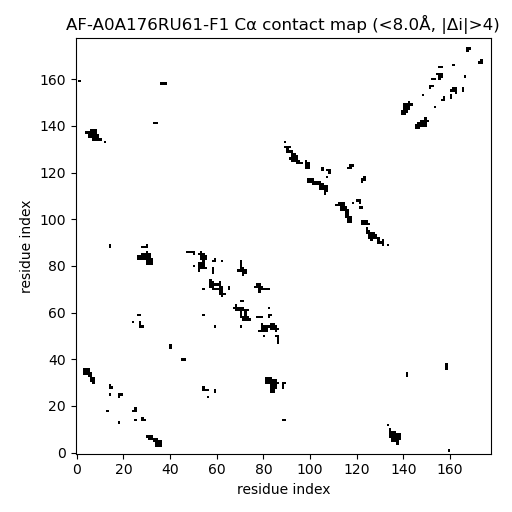ATOM 705 C C . SER A 1 86 ? 4.108 0.752 -2.806 1.00 86.88 86 SER A C 1
ATOM 707 O O . SER A 1 86 ? 4.769 -0.274 -2.635 1.00 86.88 86 SER A O 1
ATOM 709 N N . HIS A 1 87 ? 2.856 0.685 -3.255 1.00 83.25 87 HIS A N 1
ATOM 710 C CA . HIS A 1 87 ? 2.282 -0.579 -3.740 1.00 83.25 87 HIS A CA 1
ATOM 711 C C . HIS A 1 87 ? 3.134 -1.215 -4.853 1.00 83.25 87 HIS A C 1
ATOM 713 O O . HIS A 1 87 ? 3.237 -2.438 -4.908 1.00 83.25 87 HIS A O 1
ATOM 719 N N . GLN A 1 88 ? 3.808 -0.406 -5.680 1.00 84.25 88 GLN A N 1
ATOM 720 C CA . GLN A 1 88 ? 4.698 -0.891 -6.742 1.00 84.25 88 GLN A CA 1
ATOM 721 C C . GLN A 1 88 ? 6.009 -1.482 -6.206 1.00 84.25 88 GLN A C 1
ATOM 723 O O . GLN A 1 88 ? 6.629 -2.278 -6.905 1.00 84.25 88 GLN A O 1
ATOM 728 N N . SER A 1 89 ? 6.405 -1.184 -4.961 1.00 85.56 89 SER A N 1
ATOM 729 C CA . SER A 1 89 ? 7.586 -1.790 -4.321 1.00 85.56 89 SER A CA 1
ATOM 730 C C . SER A 1 89 ? 7.511 -3.310 -4.209 1.00 85.56 89 SER A C 1
ATOM 732 O O . SER A 1 89 ? 8.531 -3.972 -4.043 1.00 85.56 89 SER A O 1
ATOM 734 N N . CYS A 1 90 ? 6.301 -3.864 -4.240 1.00 81.44 90 CYS A N 1
ATOM 735 C CA . CYS A 1 90 ? 6.080 -5.303 -4.194 1.00 81.44 90 CYS A CA 1
ATOM 736 C C . CYS A 1 90 ? 6.035 -5.946 -5.582 1.00 81.44 90 CYS A C 1
ATOM 738 O O . CYS A 1 90 ? 5.969 -7.168 -5.663 1.00 81.44 90 CYS A O 1
ATOM 740 N N . THR A 1 91 ? 6.053 -5.145 -6.648 1.00 80.62 91 THR A N 1
ATOM 741 C CA . THR A 1 91 ? 5.883 -5.623 -8.019 1.00 80.62 91 THR A CA 1
ATOM 742 C C . THR A 1 91 ? 7.213 -5.705 -8.747 1.00 80.62 91 THR A C 1
ATOM 744 O O . THR A 1 91 ? 8.127 -4.914 -8.517 1.00 80.62 91 THR A O 1
ATOM 747 N N . ARG A 1 92 ? 7.310 -6.654 -9.676 1.00 79.19 92 ARG A N 1
ATOM 748 C CA . ARG A 1 92 ? 8.399 -6.730 -10.646 1.00 79.19 92 ARG A CA 1
ATOM 749 C C . ARG A 1 92 ? 7.797 -6.955 -12.020 1.00 79.19 92 ARG A C 1
ATOM 751 O O . ARG A 1 92 ? 7.006 -7.877 -12.192 1.00 79.19 92 ARG A O 1
ATOM 758 N N . SER A 1 93 ? 8.195 -6.134 -12.987 1.00 80.62 93 SER A N 1
ATOM 759 C CA . SER A 1 93 ? 7.770 -6.313 -14.373 1.00 80.62 93 SER A CA 1
ATOM 760 C C . SER A 1 93 ? 8.265 -7.655 -14.908 1.00 80.62 93 SER A C 1
ATOM 762 O O . SER A 1 93 ? 9.441 -7.993 -14.767 1.00 80.62 93 SER A O 1
ATOM 764 N N . TRP A 1 94 ? 7.368 -8.391 -15.555 1.00 82.31 94 TRP A N 1
ATOM 765 C CA . TRP A 1 94 ? 7.694 -9.556 -16.364 1.00 82.31 94 TRP A CA 1
ATOM 766 C C . TRP A 1 94 ? 7.320 -9.245 -17.809 1.00 82.31 94 TRP A C 1
ATOM 768 O O . TRP A 1 94 ? 6.142 -9.101 -18.127 1.00 82.31 94 TRP A O 1
ATOM 778 N N . LEU A 1 95 ? 8.322 -9.096 -18.674 1.00 87.56 95 LEU A N 1
ATOM 779 C CA . LEU A 1 95 ? 8.086 -8.774 -20.077 1.00 87.56 95 LEU A CA 1
ATOM 780 C C . LEU A 1 95 ? 7.742 -10.059 -20.827 1.00 87.56 95 LEU A C 1
ATOM 782 O O . LEU A 1 95 ? 8.561 -10.971 -20.918 1.00 87.56 95 LEU A O 1
ATOM 786 N N . LYS A 1 96 ? 6.514 -10.143 -21.340 1.00 87.50 96 LYS A N 1
ATOM 787 C CA . LYS A 1 96 ? 6.034 -11.317 -22.073 1.00 87.50 96 LYS A CA 1
ATOM 788 C C . LYS A 1 96 ? 6.659 -11.347 -23.474 1.00 87.50 96 LYS A C 1
ATOM 790 O O . LYS A 1 96 ? 6.393 -10.424 -24.242 1.00 87.50 96 LYS A O 1
ATOM 795 N N . PRO A 1 97 ? 7.405 -12.403 -23.855 1.00 89.25 97 PRO A N 1
ATOM 796 C CA . PRO A 1 97 ? 8.000 -12.508 -25.193 1.00 89.25 97 PRO A CA 1
ATOM 797 C C . PRO A 1 97 ? 6.987 -12.418 -26.335 1.00 89.25 97 PRO A C 1
ATOM 799 O O . PRO A 1 97 ? 7.290 -11.884 -27.395 1.00 89.25 97 PRO A O 1
ATOM 802 N N . THR A 1 98 ? 5.752 -12.863 -26.100 1.00 88.88 98 THR A N 1
ATOM 803 C CA . THR A 1 98 ? 4.663 -12.788 -27.081 1.00 88.88 98 THR A CA 1
ATOM 804 C C . THR A 1 98 ? 4.274 -11.357 -27.461 1.00 88.88 98 THR A C 1
ATOM 806 O O . THR A 1 98 ? 3.678 -11.164 -28.512 1.00 88.88 98 THR A O 1
ATOM 809 N N . TRP A 1 99 ? 4.605 -10.357 -26.636 1.00 88.38 99 TRP A N 1
ATOM 810 C CA . TRP A 1 99 ? 4.345 -8.930 -26.890 1.00 88.38 99 TRP A CA 1
ATOM 811 C C . TRP A 1 99 ? 5.585 -8.196 -27.420 1.00 88.38 99 TRP A C 1
ATOM 813 O O . TRP A 1 99 ? 5.616 -6.971 -27.462 1.00 88.38 99 TRP A O 1
ATOM 823 N N . MET A 1 100 ? 6.627 -8.947 -27.781 1.00 90.62 100 MET A N 1
ATOM 824 C CA . MET A 1 100 ? 7.908 -8.432 -28.276 1.00 90.62 100 MET A CA 1
ATOM 825 C C . MET A 1 100 ? 8.242 -9.013 -29.658 1.00 90.62 100 MET A C 1
ATOM 827 O O . MET A 1 100 ? 9.406 -9.162 -30.011 1.00 90.62 100 MET A O 1
ATOM 831 N N . THR A 1 101 ? 7.222 -9.419 -30.420 1.00 90.38 101 THR A N 1
ATOM 832 C CA . THR A 1 101 ? 7.397 -10.026 -31.743 1.00 90.38 101 THR A CA 1
ATOM 833 C C . THR A 1 101 ? 7.350 -8.975 -32.848 1.00 90.38 101 THR A C 1
ATOM 835 O O . THR A 1 101 ? 6.451 -8.140 -32.883 1.00 90.38 101 THR A O 1
ATOM 838 N N . GLU A 1 102 ? 8.255 -9.088 -33.821 1.00 91.06 102 GLU A N 1
ATOM 839 C CA . GLU A 1 102 ? 8.279 -8.224 -35.015 1.00 91.06 102 GLU A CA 1
ATOM 840 C C . GLU A 1 102 ? 7.356 -8.722 -36.145 1.00 91.06 102 GLU A C 1
ATOM 842 O O . GLU A 1 102 ? 7.291 -8.158 -37.236 1.00 91.06 102 GLU A O 1
ATOM 847 N N . THR A 1 103 ? 6.647 -9.832 -35.923 1.00 90.69 103 THR A N 1
ATOM 848 C CA . THR A 1 103 ? 5.902 -10.540 -36.973 1.00 90.69 103 THR A CA 1
ATOM 849 C C . THR A 1 103 ? 4.398 -10.287 -36.953 1.00 90.69 103 THR A C 1
ATOM 851 O O . THR A 1 103 ? 3.732 -10.544 -37.957 1.00 90.69 103 THR A O 1
ATOM 854 N N . MET A 1 104 ? 3.851 -9.772 -35.852 1.00 88.56 104 MET A N 1
ATOM 855 C CA . MET A 1 104 ? 2.413 -9.556 -35.709 1.00 88.56 104 MET A CA 1
ATOM 856 C C . MET A 1 104 ? 1.967 -8.326 -36.502 1.00 88.56 104 MET A C 1
ATOM 858 O O . MET A 1 104 ? 2.571 -7.266 -36.371 1.00 88.56 104 MET A O 1
ATOM 862 N N . SER A 1 105 ? 0.914 -8.468 -37.310 1.00 91.38 105 SER A N 1
ATOM 863 C CA . SER A 1 105 ? 0.287 -7.348 -38.026 1.00 91.38 105 SER A CA 1
ATOM 864 C C . SER A 1 105 ? -0.916 -6.832 -37.243 1.00 91.38 105 SER A C 1
ATOM 866 O O . SER A 1 105 ? -1.687 -7.625 -36.708 1.00 91.38 105 SER A O 1
ATOM 868 N N . PHE A 1 106 ? -1.090 -5.518 -37.177 1.00 88.50 106 PHE A N 1
ATOM 869 C CA . PHE A 1 106 ? -2.185 -4.877 -36.451 1.00 88.50 106 PHE A CA 1
ATOM 870 C C . PHE A 1 106 ? -2.505 -3.507 -37.046 1.00 88.50 106 PHE A C 1
ATOM 872 O O . PHE A 1 106 ? -1.733 -2.915 -37.804 1.00 88.50 106 PHE A O 1
ATOM 879 N N . LYS A 1 107 ? -3.680 -2.996 -36.694 1.00 90.19 107 LYS A N 1
ATOM 880 C CA . LYS A 1 107 ? -4.121 -1.651 -37.053 1.00 90.19 107 LYS A CA 1
ATOM 881 C C . LYS A 1 107 ? -3.483 -0.641 -36.103 1.00 90.19 107 LYS A C 1
ATOM 883 O O . LYS A 1 107 ? -3.516 -0.841 -34.892 1.00 90.19 107 LYS A O 1
ATOM 888 N N . GLY A 1 108 ? -2.908 0.432 -36.642 1.00 84.44 108 GLY A N 1
ATOM 889 C CA . GLY A 1 108 ? -2.396 1.534 -35.826 1.00 84.44 108 GLY A CA 1
ATOM 890 C C . GLY A 1 108 ? -3.491 2.168 -34.960 1.00 84.44 108 GLY A C 1
ATOM 891 O O . GLY A 1 108 ? -4.675 2.094 -35.298 1.00 84.44 108 GLY A O 1
ATOM 892 N N . LEU A 1 109 ? -3.085 2.807 -33.857 1.00 82.62 109 LEU A N 1
ATOM 893 C CA . LEU A 1 109 ? -3.996 3.400 -32.869 1.00 82.62 109 LEU A CA 1
ATOM 894 C C . LEU A 1 109 ? -5.007 4.369 -33.509 1.00 82.62 109 LEU A C 1
ATOM 896 O O . LEU A 1 109 ? -6.188 4.349 -33.175 1.00 82.62 109 LEU A O 1
ATOM 900 N N . MET A 1 110 ? -4.545 5.179 -34.465 1.00 83.62 110 MET A N 1
ATOM 901 C CA . MET A 1 110 ? -5.356 6.151 -35.196 1.00 83.62 110 MET A CA 1
ATOM 902 C C . MET A 1 110 ? -5.295 5.887 -36.706 1.00 83.62 110 MET A C 1
ATOM 904 O O . MET A 1 110 ? -4.223 5.669 -37.271 1.00 83.62 110 MET A O 1
ATOM 908 N N . GLY A 1 111 ? -6.452 5.941 -37.374 1.00 84.81 111 GLY A N 1
ATOM 909 C CA . GLY A 1 111 ? -6.574 5.793 -38.830 1.00 84.81 111 GLY A CA 1
ATOM 910 C C . GLY A 1 111 ? -6.770 4.351 -39.317 1.00 84.81 111 GLY A C 1
ATOM 911 O O . GLY A 1 111 ? -7.306 3.509 -38.599 1.00 84.81 111 GLY A O 1
ATOM 912 N N . GLN A 1 112 ? -6.384 4.088 -40.573 1.00 88.50 112 GLN A N 1
ATOM 913 C CA . GLN A 1 112 ? -6.574 2.803 -41.278 1.00 88.50 112 GLN A CA 1
ATOM 914 C C . GLN A 1 112 ? -5.256 2.116 -41.666 1.00 88.50 112 GLN A C 1
ATOM 916 O O . GLN A 1 112 ? -5.250 1.130 -42.400 1.00 88.50 112 GLN A O 1
ATOM 921 N N . LYS A 1 113 ? -4.120 2.630 -41.186 1.00 88.94 113 LYS A N 1
ATOM 922 C CA . LYS A 1 113 ? -2.814 2.052 -41.496 1.00 88.94 113 LYS A CA 1
ATOM 923 C C . LYS A 1 113 ? -2.667 0.705 -40.788 1.00 88.94 113 LYS A C 1
ATOM 925 O O . LYS A 1 113 ? -2.702 0.642 -39.558 1.00 88.94 113 LYS A O 1
ATOM 930 N N . ILE A 1 114 ? -2.464 -0.351 -41.569 1.00 91.56 114 ILE A N 1
ATOM 931 C CA . ILE A 1 114 ? -1.982 -1.635 -41.063 1.00 91.56 114 ILE A CA 1
ATOM 932 C C . ILE A 1 114 ? -0.461 -1.561 -40.976 1.00 91.56 114 ILE A C 1
ATOM 934 O O . ILE A 1 114 ? 0.208 -1.101 -41.901 1.00 91.56 114 ILE A O 1
ATOM 938 N N . THR A 1 115 ? 0.080 -1.974 -39.840 1.00 89.12 115 THR A N 1
ATOM 939 C CA . THR A 1 115 ? 1.517 -2.028 -39.580 1.00 89.12 115 THR A CA 1
ATOM 940 C C . THR A 1 115 ? 1.873 -3.369 -38.950 1.00 89.12 115 THR A C 1
ATOM 942 O O . THR A 1 115 ? 0.994 -4.188 -38.672 1.00 89.12 115 THR A O 1
ATOM 945 N N . LYS A 1 116 ? 3.167 -3.623 -38.783 1.00 91.94 116 LYS A N 1
ATOM 946 C CA . LYS A 1 116 ? 3.705 -4.895 -38.312 1.00 91.94 116 LYS A CA 1
ATOM 947 C C . LYS A 1 116 ? 4.839 -4.647 -37.319 1.00 91.94 116 LYS A C 1
ATOM 949 O O . LYS A 1 116 ? 5.609 -3.713 -37.516 1.00 91.94 116 LYS A O 1
ATOM 954 N N . GLY A 1 117 ? 4.934 -5.481 -36.288 1.00 91.06 117 GLY A N 1
ATOM 955 C CA . GLY A 1 117 ? 6.010 -5.437 -35.290 1.00 91.06 117 GLY A CA 1
ATOM 956 C C . GLY A 1 117 ? 5.779 -4.453 -34.144 1.00 91.06 117 GLY A C 1
ATOM 957 O O . GLY A 1 117 ? 4.653 -4.290 -33.702 1.00 91.06 117 GLY A O 1
ATOM 958 N N . PHE A 1 118 ? 6.808 -3.824 -33.586 1.00 90.19 118 PHE A N 1
ATOM 959 C CA . PHE A 1 118 ? 6.607 -2.957 -32.415 1.00 90.19 118 PHE A CA 1
ATOM 960 C C . PHE A 1 118 ? 5.778 -1.694 -32.723 1.00 90.19 118 PHE A C 1
ATOM 962 O O . PHE A 1 118 ? 6.134 -0.915 -33.607 1.00 90.19 118 PHE A O 1
ATOM 969 N N . VAL A 1 119 ? 4.731 -1.428 -31.929 1.00 89.19 119 VAL A N 1
ATOM 970 C CA . VAL A 1 119 ? 4.042 -0.123 -31.900 1.00 89.19 119 VAL A CA 1
ATOM 971 C C . VAL A 1 119 ? 3.612 0.244 -30.479 1.00 89.19 119 VAL A C 1
ATOM 973 O O . VAL A 1 119 ? 2.924 -0.551 -29.829 1.00 89.19 119 VAL A O 1
ATOM 976 N N . PRO A 1 120 ? 3.965 1.453 -29.996 1.00 87.31 120 PRO A N 1
ATOM 977 C CA . PRO A 1 120 ? 3.562 1.915 -28.673 1.00 87.31 120 PRO A CA 1
ATOM 978 C C . PRO A 1 120 ? 2.035 1.972 -28.564 1.00 87.31 120 PRO A C 1
ATOM 980 O O . PRO A 1 120 ? 1.349 2.318 -29.524 1.00 87.31 120 PRO A O 1
ATOM 983 N N . ASP A 1 121 ? 1.513 1.597 -27.399 1.00 85.12 121 ASP A N 1
ATOM 984 C CA . ASP A 1 121 ? 0.077 1.558 -27.088 1.00 85.12 121 ASP A CA 1
ATOM 985 C C . ASP A 1 121 ? -0.774 0.603 -27.957 1.00 85.12 121 ASP A C 1
ATOM 987 O O . ASP A 1 121 ? -2.000 0.611 -27.854 1.00 85.12 121 ASP A O 1
ATOM 991 N N . VAL A 1 122 ? -0.150 -0.263 -28.773 1.00 88.50 122 VAL A N 1
ATOM 992 C CA . VAL A 1 122 ? -0.845 -1.303 -29.563 1.00 88.50 122 VAL A CA 1
ATOM 993 C C . VAL A 1 122 ? -0.184 -2.676 -29.413 1.00 88.50 122 VAL A C 1
ATOM 995 O O . VAL A 1 122 ? -0.824 -3.614 -28.942 1.00 88.50 122 VAL A O 1
ATOM 998 N N . HIS A 1 123 ? 1.097 -2.800 -29.778 1.00 90.44 123 HIS A N 1
ATOM 999 C CA . HIS A 1 123 ? 1.894 -4.027 -29.651 1.00 90.44 123 HIS A CA 1
ATOM 1000 C C . HIS A 1 123 ? 3.270 -3.694 -29.081 1.00 90.44 123 HIS A C 1
ATOM 1002 O O . HIS A 1 123 ? 4.245 -3.482 -29.804 1.00 90.44 123 HIS A O 1
ATOM 1008 N N . CYS A 1 124 ? 3.327 -3.601 -27.757 1.00 89.12 124 CYS A N 1
ATOM 1009 C CA . CYS A 1 124 ? 4.547 -3.321 -27.018 1.00 89.12 124 CYS A CA 1
ATOM 1010 C C . CYS A 1 124 ? 4.576 -4.114 -25.706 1.00 89.12 124 CYS A C 1
ATOM 1012 O O . CYS A 1 124 ? 3.517 -4.352 -25.114 1.00 89.12 124 CYS A O 1
ATOM 1014 N N . PRO A 1 125 ? 5.761 -4.486 -25.191 1.00 89.75 125 PRO A N 1
ATOM 1015 C CA . PRO A 1 125 ? 5.861 -5.137 -23.895 1.00 89.75 125 PRO A CA 1
ATOM 1016 C C . PRO A 1 125 ? 5.199 -4.301 -22.793 1.00 89.75 125 PRO A C 1
ATOM 1018 O O . PRO A 1 125 ? 5.457 -3.108 -22.651 1.00 89.75 125 PRO A O 1
ATOM 1021 N N . THR A 1 126 ? 4.376 -4.946 -21.966 1.00 87.44 126 THR A N 1
ATOM 1022 C CA . THR A 1 126 ? 3.807 -4.321 -20.766 1.00 87.44 126 THR A CA 1
ATOM 1023 C C . THR A 1 126 ? 4.373 -4.936 -19.501 1.00 87.44 126 THR A C 1
ATOM 1025 O O . THR A 1 126 ? 4.765 -6.099 -19.463 1.00 87.44 126 THR A O 1
ATOM 1028 N N . GLY A 1 127 ? 4.386 -4.148 -18.425 1.00 79.31 127 GLY A N 1
ATOM 1029 C CA . GLY A 1 127 ? 4.825 -4.599 -17.101 1.00 79.31 127 GLY A CA 1
ATOM 1030 C C . GLY A 1 127 ? 3.809 -5.476 -16.358 1.00 79.31 127 GLY A C 1
ATOM 1031 O O . GLY A 1 127 ? 3.850 -5.512 -15.133 1.00 79.31 127 GLY A O 1
ATOM 1032 N N . ALA A 1 128 ? 2.864 -6.110 -17.059 1.00 76.38 128 ALA A N 1
ATOM 1033 C CA . ALA A 1 128 ? 1.845 -6.980 -16.474 1.00 76.38 128 ALA A CA 1
ATOM 1034 C C . ALA A 1 128 ? 2.344 -8.440 -16.369 1.00 76.38 128 ALA A C 1
ATOM 1036 O O . ALA A 1 128 ? 3.036 -8.908 -17.273 1.00 76.38 128 ALA A O 1
ATOM 1037 N N . PRO A 1 129 ? 1.936 -9.217 -15.347 1.00 64.50 129 PRO A N 1
ATOM 1038 C CA . PRO A 1 129 ? 0.938 -8.903 -14.323 1.00 64.50 129 PRO A CA 1
ATOM 1039 C C . PRO A 1 129 ? 1.477 -7.966 -13.232 1.00 64.50 129 PRO A C 1
ATOM 1041 O O . PRO A 1 129 ? 2.624 -8.066 -12.815 1.00 64.50 129 PRO A O 1
ATOM 1044 N N . ARG A 1 130 ? 0.618 -7.0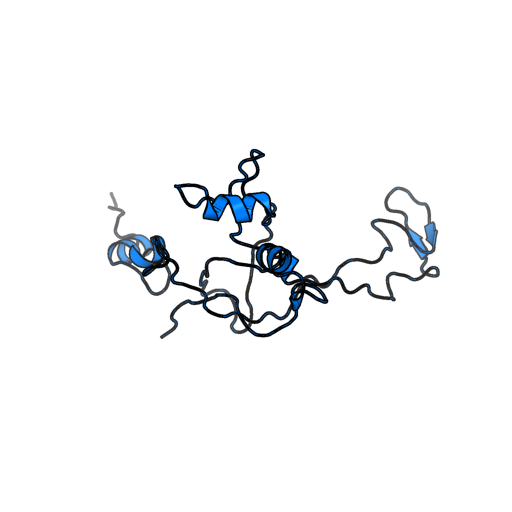66 -12.739 1.00 68.19 130 ARG A N 1
ATOM 1045 C CA . ARG A 1 130 ? 0.904 -6.197 -11.578 1.00 68.19 130 ARG A CA 1
ATOM 1046 C C . ARG A 1 130 ? 0.473 -6.836 -10.251 1.00 68.19 130 ARG A C 1
ATOM 1048 O O . ARG A 1 130 ? 0.324 -6.153 -9.244 1.00 68.19 130 ARG A O 1
ATOM 1055 N N . GLU A 1 131 ? 0.268 -8.148 -10.263 1.00 70.06 131 GLU A N 1
ATOM 1056 C CA . GLU A 1 131 ? -0.032 -8.962 -9.092 1.00 70.06 131 GLU A CA 1
ATOM 1057 C C . GLU A 1 131 ? 1.261 -9.577 -8.575 1.00 70.06 131 GLU A C 1
ATOM 1059 O O . GLU A 1 131 ? 2.175 -9.899 -9.336 1.00 70.06 131 GLU A O 1
ATOM 1064 N N . SER A 1 132 ? 1.394 -9.692 -7.261 1.00 76.88 132 SER A N 1
ATOM 1065 C CA . SER A 1 132 ? 2.610 -10.221 -6.655 1.00 76.88 132 SER A CA 1
ATOM 1066 C C . SER A 1 132 ? 2.276 -10.939 -5.364 1.00 76.88 132 SER A C 1
ATOM 1068 O O . SER A 1 132 ? 1.474 -10.465 -4.558 1.00 76.88 132 SER A O 1
ATOM 1070 N N . PHE A 1 133 ? 2.921 -12.082 -5.154 1.00 82.25 133 PHE A N 1
ATOM 1071 C CA . PHE A 1 133 ? 2.889 -12.760 -3.870 1.00 82.25 133 PHE A CA 1
ATOM 1072 C C . PHE A 1 133 ? 3.820 -12.032 -2.907 1.00 82.25 133 PHE A C 1
ATOM 1074 O O . PHE A 1 133 ? 4.997 -11.817 -3.192 1.00 82.25 133 PHE A O 1
ATOM 1081 N N . VAL A 1 134 ? 3.281 -11.640 -1.756 1.00 79.50 134 VAL A N 1
ATOM 1082 C CA . VAL A 1 134 ? 4.008 -10.872 -0.744 1.00 79.50 134 VAL A CA 1
ATOM 1083 C C . VAL A 1 134 ? 3.972 -11.596 0.591 1.00 79.50 134 VAL A C 1
ATOM 1085 O O . VAL A 1 134 ? 2.956 -12.190 0.955 1.00 79.50 134 VAL A O 1
ATOM 1088 N N . LYS A 1 135 ? 5.053 -11.490 1.375 1.00 80.94 135 LYS A N 1
ATOM 1089 C CA . LYS A 1 135 ? 4.981 -11.815 2.802 1.00 80.94 135 LYS A CA 1
ATOM 1090 C C . LYS A 1 135 ? 4.611 -10.586 3.617 1.00 80.94 135 LYS A C 1
ATOM 1092 O O . LYS A 1 135 ? 5.271 -9.549 3.581 1.00 80.94 135 LYS A O 1
ATOM 1097 N N . ILE A 1 136 ? 3.596 -10.783 4.444 1.00 81.50 136 ILE A N 1
ATOM 1098 C CA . ILE A 1 136 ? 3.043 -9.806 5.368 1.00 81.50 136 ILE A CA 1
ATOM 1099 C C .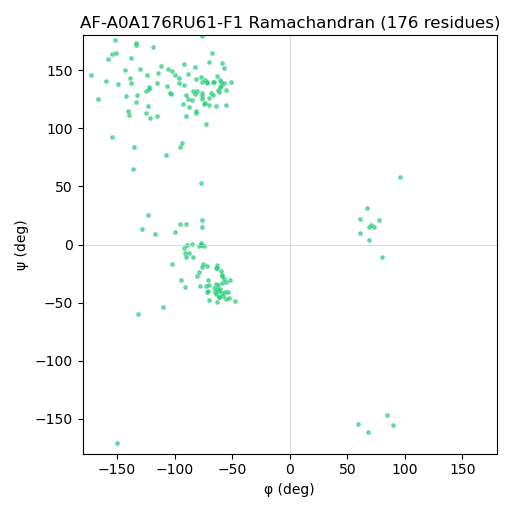 ILE A 1 136 ? 3.519 -10.141 6.799 1.00 81.50 136 ILE A C 1
ATOM 1101 O O . ILE A 1 136 ? 3.472 -11.297 7.212 1.00 81.50 136 ILE A O 1
ATOM 1105 N N . THR A 1 137 ? 4.050 -9.184 7.576 1.00 81.38 137 THR A N 1
ATOM 1106 C CA . THR A 1 137 ? 4.534 -9.401 8.964 1.00 81.38 137 THR A CA 1
ATOM 1107 C C . THR A 1 137 ? 4.638 -8.132 9.804 1.00 81.38 137 THR A C 1
ATOM 1109 O O . THR A 1 137 ? 5.025 -7.081 9.300 1.00 81.38 137 THR A O 1
ATOM 1112 N N . LYS A 1 138 ? 4.268 -8.234 11.087 1.00 81.25 138 LYS A N 1
ATOM 1113 C CA . LYS A 1 138 ? 4.145 -7.112 12.030 1.00 81.25 138 LYS A CA 1
ATOM 1114 C C . LYS A 1 138 ? 5.449 -6.346 12.230 1.00 81.25 138 LYS A C 1
ATOM 1116 O O . LYS A 1 138 ? 6.502 -6.955 12.371 1.00 81.25 138 LYS A O 1
ATOM 1121 N N . VAL A 1 139 ? 5.346 -5.013 12.241 1.00 79.94 139 VAL A N 1
ATOM 1122 C CA . VAL A 1 139 ? 6.465 -4.100 12.530 1.00 79.94 139 VAL A CA 1
ATOM 1123 C C . VAL A 1 139 ? 6.269 -3.417 13.885 1.00 79.94 139 VAL A C 1
ATOM 1125 O O . VAL A 1 139 ? 7.128 -3.538 14.742 1.00 79.94 139 VAL A O 1
ATOM 1128 N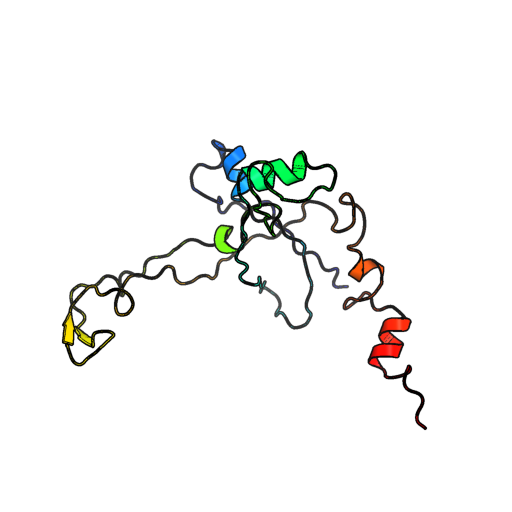 N . GLU A 1 140 ? 5.126 -2.767 14.114 1.00 84.12 140 GLU A N 1
ATOM 1129 C CA . GLU A 1 140 ? 4.802 -2.039 15.359 1.00 84.12 140 GLU A CA 1
ATOM 1130 C C . GLU A 1 140 ? 3.285 -2.057 15.612 1.00 84.12 140 GLU A C 1
ATOM 1132 O O . GLU A 1 140 ? 2.593 -2.806 14.933 1.00 84.12 140 GLU A O 1
ATOM 1137 N N . SER A 1 141 ? 2.731 -1.309 16.574 1.00 86.06 141 SER A N 1
ATOM 1138 C CA . SER A 1 141 ? 1.264 -1.188 16.718 1.00 86.06 141 SER A CA 1
ATOM 1139 C C . SER A 1 141 ? 0.708 0.008 15.936 1.00 86.06 141 SER A C 1
ATOM 1141 O O . SER A 1 141 ? 1.422 0.954 15.641 1.00 86.06 141 SER A O 1
ATOM 1143 N N . GLY A 1 142 ? -0.572 -0.040 15.550 1.00 77.62 142 GLY A N 1
ATOM 1144 C CA . GLY A 1 142 ? -1.152 0.932 14.610 1.00 77.62 142 GLY A CA 1
ATOM 1145 C C . GLY A 1 142 ? -1.636 2.254 15.219 1.00 77.62 142 GLY A C 1
ATOM 1146 O O . GLY A 1 142 ? -2.005 3.151 14.450 1.00 77.62 142 GLY A O 1
ATOM 1147 N N . GLY A 1 143 ? -1.696 2.350 16.550 1.00 81.50 143 GLY A N 1
ATOM 1148 C CA . GLY A 1 143 ? -2.075 3.564 17.274 1.00 81.50 143 GLY A CA 1
ATOM 1149 C C . GLY A 1 143 ? -0.967 4.617 17.325 1.00 81.50 143 GLY A C 1
ATOM 1150 O O . GLY A 1 143 ? 0.115 4.438 16.763 1.00 81.50 143 GLY A O 1
ATOM 1151 N N . LEU A 1 144 ? -1.270 5.752 17.959 1.00 80.62 144 LEU A N 1
ATOM 1152 C CA . LEU A 1 144 ? -0.331 6.869 18.084 1.00 80.62 144 LEU A CA 1
ATOM 1153 C C . LEU A 1 144 ? 0.942 6.430 18.823 1.00 80.62 144 LEU A C 1
ATOM 1155 O O . LEU A 1 144 ? 0.888 5.633 19.761 1.00 80.62 144 LEU A O 1
ATOM 1159 N N . GLY A 1 145 ? 2.097 6.911 18.355 1.00 78.69 145 GLY A N 1
ATOM 1160 C CA . GLY A 1 145 ? 3.405 6.538 18.907 1.00 78.69 145 GLY A CA 1
ATOM 1161 C C . GLY A 1 145 ? 3.729 5.041 18.816 1.00 78.69 145 GLY A C 1
ATOM 1162 O O . GLY A 1 145 ? 4.509 4.537 19.619 1.00 78.69 145 GLY A O 1
ATOM 1163 N N . GLY A 1 146 ? 3.088 4.299 17.906 1.00 77.75 146 GLY A N 1
ATOM 1164 C CA . GLY A 1 146 ? 3.314 2.861 17.747 1.00 77.75 146 GLY A CA 1
ATOM 1165 C C . GLY A 1 146 ? 2.706 2.001 18.861 1.00 77.75 146 GLY A C 1
ATOM 1166 O O . GLY A 1 146 ? 3.053 0.821 18.984 1.00 77.75 146 GLY A O 1
ATOM 1167 N N . LYS A 1 147 ? 1.799 2.563 19.675 1.00 83.38 147 LYS A N 1
ATOM 1168 C CA . LYS A 1 147 ? 1.172 1.905 20.832 1.00 83.38 147 LYS A CA 1
ATOM 1169 C C . LYS A 1 147 ? -0.332 1.726 20.620 1.00 83.38 147 LYS A C 1
ATOM 1171 O O . LYS A 1 147 ? -1.014 2.611 20.118 1.00 83.38 147 LYS A O 1
ATOM 1176 N N . GLY A 1 148 ? -0.859 0.570 21.024 1.00 85.69 148 GLY A N 1
ATOM 1177 C CA . GLY A 1 148 ? -2.302 0.308 21.032 1.00 85.69 148 GLY A CA 1
ATOM 1178 C C . GLY A 1 148 ? -2.968 0.206 19.651 1.00 85.69 148 GLY A C 1
ATOM 1179 O O . GLY A 1 148 ? -2.332 -0.069 18.626 1.00 85.69 148 GLY A O 1
ATOM 1180 N N . LEU A 1 149 ? -4.294 0.368 19.648 1.00 84.88 149 LEU A N 1
ATOM 1181 C CA . LEU A 1 149 ? -5.141 0.278 18.459 1.00 84.88 149 LEU A CA 1
ATOM 1182 C C . LEU A 1 149 ? -5.135 1.586 17.665 1.00 84.88 149 LEU A C 1
ATOM 1184 O O . LEU A 1 149 ? -4.971 2.675 18.203 1.00 84.88 149 LEU A O 1
ATOM 1188 N N . TRP A 1 150 ? -5.368 1.477 16.359 1.00 85.06 150 TRP A N 1
ATOM 1189 C CA . TRP A 1 150 ? -5.607 2.651 15.527 1.00 85.06 150 TRP A CA 1
ATOM 1190 C C . TRP A 1 150 ? -6.930 3.325 15.921 1.00 85.06 150 TRP A C 1
ATOM 1192 O O . TRP A 1 150 ? -7.920 2.631 16.148 1.00 85.06 150 TRP A O 1
ATOM 1202 N N . ILE A 1 151 ? -6.958 4.662 15.954 1.00 86.56 151 ILE A N 1
ATOM 1203 C CA . ILE A 1 151 ? -8.053 5.469 16.526 1.00 86.56 151 ILE A CA 1
ATOM 1204 C C . ILE A 1 151 ? -9.457 5.021 16.073 1.00 86.56 151 ILE A C 1
ATOM 1206 O O . ILE A 1 151 ? -10.302 4.816 16.939 1.00 86.56 151 ILE A O 1
ATOM 1210 N N . PRO A 1 152 ? -9.757 4.793 14.776 1.00 87.56 152 PRO A N 1
ATOM 1211 C CA . PRO A 1 152 ? -11.088 4.338 14.367 1.00 87.56 152 PRO A CA 1
ATOM 1212 C C . PRO A 1 152 ? -11.460 2.955 14.911 1.00 87.56 152 PRO A C 1
ATOM 1214 O O . PRO A 1 152 ? -12.624 2.713 15.203 1.00 87.56 152 PRO A O 1
ATOM 1217 N N . ALA A 1 153 ? -10.491 2.046 15.054 1.00 88.44 153 ALA A N 1
ATOM 1218 C CA . ALA A 1 153 ? -10.733 0.748 15.681 1.00 88.44 153 ALA A CA 1
ATOM 1219 C C . ALA A 1 153 ? -10.935 0.900 17.194 1.00 88.44 153 ALA A C 1
ATOM 1221 O O . ALA A 1 153 ? -11.845 0.297 17.744 1.00 88.44 153 ALA A O 1
ATOM 1222 N N . GLN A 1 154 ? -10.144 1.755 17.850 1.00 88.81 154 GLN A N 1
ATOM 1223 C CA . GLN A 1 154 ? -10.299 2.059 19.275 1.00 88.81 154 GLN A CA 1
ATOM 1224 C C . GLN A 1 154 ? -11.663 2.692 19.593 1.00 88.81 154 GLN A C 1
ATOM 1226 O O . GLN A 1 154 ? -12.279 2.337 20.588 1.00 88.81 154 GLN A O 1
ATOM 1231 N N . LYS A 1 155 ? -12.156 3.593 18.733 1.00 91.12 155 LYS A N 1
ATOM 1232 C CA . LYS A 1 155 ? -13.481 4.231 18.851 1.00 91.12 155 LYS A CA 1
ATOM 1233 C C . LYS A 1 155 ? -14.649 3.309 18.477 1.00 91.12 155 LYS A C 1
ATOM 1235 O O . LYS A 1 155 ? -15.801 3.733 18.502 1.00 91.12 155 LYS A O 1
ATOM 1240 N N . GLY A 1 156 ? -14.355 2.079 18.070 1.00 92.00 156 GLY A N 1
ATOM 1241 C CA . GLY A 1 156 ? -15.347 1.101 17.660 1.00 92.00 156 GLY A CA 1
ATOM 1242 C C . GLY A 1 156 ? -16.097 1.431 16.373 1.00 92.00 156 GLY A C 1
ATOM 1243 O O . GLY A 1 156 ? -17.256 1.070 16.206 1.00 92.00 156 GLY A O 1
ATOM 1244 N N . LEU A 1 157 ? -15.426 2.119 15.446 1.00 89.25 157 LEU A N 1
ATOM 1245 C CA . LEU A 1 157 ? -15.956 2.511 14.135 1.00 89.25 157 LEU A CA 1
ATOM 1246 C C . LEU A 1 157 ? -15.575 1.516 13.026 1.00 89.25 157 LEU A C 1
ATOM 1248 O O . LEU A 1 157 ? -15.546 1.861 11.843 1.00 89.25 157 LEU A O 1
ATOM 1252 N N . ARG A 1 158 ? -15.160 0.300 13.393 1.00 86.62 158 ARG A N 1
ATOM 1253 C CA . ARG A 1 158 ? -14.620 -0.706 12.471 1.00 86.62 158 ARG A CA 1
ATOM 1254 C C . ARG A 1 158 ? -15.324 -2.044 12.672 1.00 86.62 158 ARG A C 1
ATOM 1256 O O . ARG A 1 158 ? -15.687 -2.344 13.808 1.00 86.62 158 ARG A O 1
ATOM 1263 N N . PRO A 1 159 ? -15.417 -2.867 11.609 1.00 83.69 159 PRO A N 1
ATOM 1264 C CA . PRO A 1 159 ? -15.868 -4.243 11.742 1.00 83.69 159 PRO A CA 1
ATOM 1265 C C . PRO A 1 159 ? -15.097 -4.973 12.845 1.00 83.69 159 PRO A C 1
ATOM 1267 O O . PRO A 1 159 ? -13.881 -4.781 12.935 1.00 83.69 159 PRO A O 1
ATOM 1270 N N . THR A 1 160 ? -15.792 -5.791 13.634 1.00 86.31 160 THR A N 1
ATOM 1271 C CA . THR A 1 160 ? -15.309 -6.532 14.820 1.00 86.31 160 THR A CA 1
ATOM 1272 C C . THR A 1 160 ? -14.946 -5.692 16.049 1.00 86.31 160 THR A C 1
ATOM 1274 O O . THR A 1 160 ? -14.411 -6.241 17.013 1.00 86.31 160 THR A O 1
ATOM 1277 N N . TYR A 1 161 ? -15.158 -4.378 16.013 1.00 88.56 161 TYR A N 1
ATOM 1278 C CA . TYR A 1 161 ? -14.911 -3.458 17.127 1.00 88.56 161 TYR A CA 1
ATOM 1279 C C . TYR A 1 161 ? -16.136 -2.584 17.423 1.00 88.56 161 TYR A C 1
ATOM 1281 O O . TYR A 1 161 ? -16.010 -1.587 18.116 1.00 88.56 161 TYR A O 1
ATOM 1289 N N . GLU A 1 162 ? -17.304 -2.908 16.877 1.00 92.25 162 GLU A N 1
ATOM 1290 C CA . GLU A 1 162 ? -18.469 -2.030 16.816 1.00 92.25 162 GLU A CA 1
ATOM 1291 C C . GLU A 1 162 ? -18.888 -1.521 18.202 1.00 92.25 162 GLU A C 1
ATOM 1293 O O . GLU A 1 162 ? -19.246 -2.304 19.084 1.00 92.25 162 GLU A O 1
ATOM 1298 N N . SER A 1 163 ? -18.872 -0.197 18.381 1.00 94.56 163 SER A N 1
ATOM 1299 C CA . SER A 1 163 ? -19.409 0.440 19.584 1.00 94.56 163 SER A CA 1
ATOM 1300 C C . SER A 1 163 ? -20.933 0.340 19.616 1.00 94.56 163 SER A C 1
ATOM 1302 O O . SER A 1 163 ? -21.583 0.231 18.574 1.00 94.56 163 SER A O 1
ATOM 1304 N N . GLU A 1 164 ? -21.524 0.436 20.807 1.00 94.88 164 GLU A N 1
ATOM 1305 C CA . GLU A 1 164 ? -22.986 0.440 20.945 1.00 94.88 164 GLU A CA 1
ATOM 1306 C C . GLU A 1 164 ? -23.626 1.561 20.118 1.00 94.88 164 GLU A C 1
ATOM 1308 O O . GLU A 1 164 ? -24.593 1.327 19.401 1.00 94.88 164 GLU A O 1
ATOM 1313 N N . THR A 1 165 ? -23.024 2.752 20.103 1.00 94.25 165 THR A N 1
ATOM 1314 C CA . THR A 1 165 ? -23.457 3.867 19.250 1.00 94.25 165 THR A CA 1
ATOM 1315 C C . THR A 1 165 ? -23.456 3.497 17.766 1.00 94.25 165 THR A C 1
ATOM 1317 O O . THR A 1 165 ? -24.424 3.792 17.068 1.00 94.25 165 THR A O 1
ATOM 1320 N N . LEU A 1 166 ? -22.407 2.828 17.269 1.00 93.81 166 LEU A N 1
ATOM 1321 C CA . LEU A 1 166 ? -22.357 2.396 15.871 1.00 93.81 166 LEU A CA 1
ATOM 1322 C C . LEU A 1 166 ? -23.447 1.360 15.568 1.00 93.81 166 LEU A C 1
ATOM 1324 O O . LEU A 1 166 ? -24.086 1.443 14.522 1.00 93.81 166 LEU A O 1
ATOM 1328 N N . LYS A 1 167 ? -23.694 0.411 16.478 1.00 94.94 167 LYS A N 1
ATOM 1329 C CA . LYS A 1 167 ? -24.765 -0.584 16.315 1.00 94.94 167 LYS A CA 1
ATOM 1330 C C . LYS A 1 167 ? -26.140 0.083 16.234 1.00 94.94 167 LYS A C 1
ATOM 1332 O O . LYS A 1 167 ? -26.902 -0.229 15.323 1.00 94.94 167 LYS A O 1
ATOM 1337 N N . LYS A 1 168 ? -26.422 1.052 17.114 1.00 94.50 168 LYS A N 1
ATOM 1338 C CA . LYS A 1 168 ? -27.654 1.863 17.065 1.00 94.50 168 LYS A CA 1
ATOM 1339 C C . LYS A 1 168 ? -27.787 2.619 15.741 1.00 94.50 168 LYS A C 1
ATOM 1341 O O . LYS A 1 168 ? -28.869 2.650 15.160 1.00 94.50 168 LYS A O 1
ATOM 1346 N N . PHE A 1 169 ? -26.683 3.181 15.242 1.00 93.44 169 PHE A N 1
ATOM 1347 C CA . PHE A 1 169 ? -26.646 3.895 13.963 1.00 93.44 169 PHE A CA 1
ATOM 1348 C C . PHE A 1 169 ? -26.980 2.987 12.783 1.00 93.44 169 PHE A C 1
ATOM 1350 O O . PHE A 1 169 ? -27.862 3.317 11.996 1.00 93.44 169 PHE A O 1
ATOM 1357 N N . ILE A 1 170 ? -26.333 1.825 12.692 1.00 92.69 170 ILE A N 1
ATOM 1358 C CA . ILE A 1 170 ? -26.583 0.849 11.622 1.00 92.69 170 ILE A CA 1
ATOM 1359 C C . ILE A 1 170 ? -28.029 0.334 11.674 1.00 92.69 170 ILE A C 1
ATOM 1361 O O . ILE A 1 170 ? -28.637 0.116 10.632 1.00 92.69 170 ILE A O 1
ATOM 1365 N N . ALA A 1 171 ? -28.599 0.189 12.873 1.00 94.12 171 ALA A N 1
ATOM 1366 C CA . ALA A 1 171 ? -29.992 -0.205 13.073 1.00 94.12 171 ALA A CA 1
ATOM 1367 C C . ALA A 1 171 ? -31.011 0.931 12.831 1.00 94.12 171 ALA A C 1
ATOM 1369 O O . ALA A 1 171 ? -32.206 0.717 13.020 1.00 94.12 171 ALA A O 1
ATOM 1370 N N . GLY A 1 172 ? -30.570 2.138 12.453 1.00 93.31 172 GLY A N 1
ATOM 1371 C CA . GLY A 1 172 ? -31.455 3.276 12.187 1.00 93.31 172 GLY A CA 1
ATOM 1372 C C . GLY A 1 172 ? -32.118 3.880 13.431 1.00 93.31 172 GLY A C 1
ATOM 1373 O O . GLY A 1 172 ? -33.080 4.630 13.306 1.00 93.31 172 GLY A O 1
ATOM 1374 N N . GLN A 1 173 ? -31.612 3.598 14.634 1.00 94.50 173 GLN A N 1
ATOM 1375 C CA . GLN A 1 173 ? -32.256 3.977 15.902 1.00 94.50 173 GLN A CA 1
ATOM 1376 C C . GLN A 1 173 ? -32.099 5.460 16.285 1.00 94.50 173 GLN A C 1
ATOM 1378 O O . GLN A 1 173 ? -32.595 5.875 17.327 1.00 94.50 173 GLN A O 1
ATOM 1383 N N . PHE A 1 174 ? -31.401 6.263 15.475 1.00 92.19 174 PHE A N 1
ATOM 1384 C CA . PHE A 1 174 ? -31.293 7.718 15.673 1.00 92.19 174 PHE A CA 1
ATOM 1385 C C . PHE A 1 174 ? -32.371 8.514 14.931 1.00 92.19 174 PHE A C 1
ATOM 1387 O O . PHE A 1 174 ? -32.411 9.735 15.050 1.00 92.19 174 PHE A O 1
ATOM 1394 N N . ILE A 1 175 ? -33.226 7.845 14.158 1.00 91.38 175 ILE A N 1
ATOM 1395 C CA . ILE A 1 175 ? -34.333 8.490 13.459 1.00 91.38 175 ILE A CA 1
ATOM 1396 C C . ILE A 1 175 ? -35.567 8.413 14.356 1.00 91.38 175 ILE A C 1
ATOM 1398 O O . ILE A 1 175 ? -36.022 7.323 14.702 1.00 91.38 175 ILE A O 1
ATOM 1402 N N . VAL A 1 176 ? -36.127 9.570 14.701 1.00 80.75 176 VAL A N 1
ATOM 1403 C CA . VAL A 1 176 ? -37.471 9.666 15.278 1.00 80.75 176 VAL A CA 1
ATOM 1404 C C . VAL A 1 176 ? -38.442 9.752 14.106 1.00 80.75 176 VAL A C 1
ATOM 1406 O O . VAL A 1 176 ? -38.330 10.660 13.283 1.00 80.75 176 VAL A O 1
ATOM 1409 N N . ARG A 1 177 ? -39.351 8.781 13.974 1.00 76.25 177 ARG A N 1
ATOM 1410 C CA . ARG A 1 177 ? -40.453 8.894 13.010 1.00 76.25 177 ARG A CA 1
ATOM 1411 C C . ARG A 1 177 ? -41.413 9.970 13.522 1.00 76.25 177 ARG A C 1
ATOM 1413 O O . ARG A 1 177 ? -41.808 9.896 14.684 1.00 76.25 177 ARG A O 1
ATOM 1420 N N . ALA A 1 178 ? -41.695 10.959 12.676 1.00 70.19 178 ALA A N 1
ATOM 1421 C CA . ALA A 1 178 ? -42.767 11.926 12.893 1.00 70.19 178 ALA A CA 1
ATOM 1422 C C . ALA A 1 178 ? -44.136 11.244 12.790 1.00 70.19 178 ALA A C 1
ATOM 1424 O O . ALA A 1 178 ? -44.232 10.256 12.020 1.00 70.19 178 ALA A O 1
#

Secondary structure (DSSP, 8-state):
---------SS---SSTTGGG-HHHHHHHS-B------TTSPTT-------S----HHHHHHHHHSTT---B-SSSS-B-SSSBS-GGGG------GGGS-S--EEE-SSSS-EEES-BTTTB----------------S-SSGGG-SS-HHHHTT-STTS--HHHHHHHTTTTPPP-

Solvent-accessible surface area (backbone atoms only — not comparable to full-atom values): 11012 Å² total; per-residue (Å²): 138,84,82,75,80,49,29,54,59,88,62,85,74,66,74,47,93,69,37,89,85,33,60,72,58,41,52,30,36,39,52,41,70,84,54,77,80,56,91,88,54,60,88,98,57,85,87,78,82,92,71,89,46,45,31,39,69,52,16,51,47,15,33,73,72,38,95,85,49,48,24,35,22,85,92,48,97,52,58,26,80,26,73,10,7,34,83,65,39,65,46,65,69,43,73,48,68,88,36,68,46,69,77,53,72,47,71,46,97,72,83,84,52,73,48,64,19,78,36,85,98,76,37,50,65,48,58,54,64,81,71,62,91,76,60,67,21,81,82,75,37,72,13,76,95,47,44,64,59,32,65,56,51,66,69,10,75,32,92,98,36,65,29,70,69,51,53,38,54,76,70,53,68,83,64,80,83,131

Radius of gyration: 22.63 Å; Cα contacts (8 Å, |Δi|>4): 268; chains: 1; bounding box: 68×36×62 Å

Nearest PDB structures (foldseek):
  7b04-assembly6_Q  TM=8.273E-01  e=1.504E-09  Candidatus Kuenenia stuttgartensis
  7b04-assembly5_N  TM=8.244E-01  e=4.810E-09  Candidatus Kuenenia stuttgartensis
  7b04-assembly2_E  TM=8.093E-01  e=1.867E-08  Candidatus Kuenenia stuttgartensis

Sequence (178 aa):
MHRIFVWAKKYVHPSFKGWEKRPEHYEVARLLVRARYYPGTPRGVTRMWHNMTGATFSSVRGQKENPDGLARAADSQYQALYRGGSHQSCTRSWLKPTWMTETMSFKGLMGQKITKGFVPDVHCPTGAPRESFVKITKVESGGLGGKGLWIPAQKGLRPTYESETLKKFIAGQFIVRA

Organism: NCBI:txid1003181

Foldseek 3Di:
DDDFAFAADDDDPPLDPPCVVPVLVSQQLDFGDDTDDDVPDDPPDDDDDADDFGQDSQLLVCLVPPPVSFSQGPVDRGGHPTNHHGLQSQAFFDWDVVLQDQADWDADPDDGDIDGGDDPPPRHTDSPPSDHDGDTDDDAEQPPPRDDHHPCLVVCVGPPSHDPVNVCVVVVVVDDDD